Protein AF-A0AAU9VYS4-F1 (afdb_monomer)

pLDDT: mean 80.61, std 16.71, range [32.41, 95.94]

Radius of gyration: 43.24 Å; Cα contacts (8 Å, |Δi|>4): 183; chains: 1; bounding box: 83×46×134 Å

Structure (mmCIF, N/CA/C/O backbone):
data_AF-A0AAU9VYS4-F1
#
_entry.id   AF-A0AAU9VYS4-F1
#
loop_
_atom_site.group_PDB
_atom_site.id
_atom_site.type_symbol
_atom_site.label_atom_id
_atom_site.label_alt_id
_atom_site.label_comp_id
_atom_site.label_asym_id
_atom_site.label_entity_id
_atom_site.label_seq_id
_atom_site.pdbx_PDB_ins_code
_atom_site.Cartn_x
_atom_site.Cartn_y
_atom_site.Cartn_z
_atom_site.occupancy
_atom_site.B_iso_or_equiv
_atom_site.auth_seq_id
_atom_site.auth_comp_id
_atom_site.auth_asym_id
_atom_site.auth_atom_id
_atom_site.pdbx_PDB_model_num
ATOM 1 N N . GLU A 1 1 ? 14.781 -25.046 85.392 1.00 41.16 1 GLU A N 1
ATOM 2 C CA . GLU A 1 1 ? 14.694 -23.644 84.942 1.00 41.16 1 GLU A CA 1
ATOM 3 C C . GLU A 1 1 ? 14.301 -23.606 83.474 1.00 41.16 1 GLU A C 1
ATOM 5 O O . GLU A 1 1 ? 14.995 -24.192 82.655 1.00 41.16 1 GLU A O 1
ATOM 10 N N . THR A 1 2 ? 13.122 -23.047 83.197 1.00 41.06 2 THR A N 1
ATOM 11 C CA . THR A 1 2 ? 12.698 -22.185 82.068 1.00 41.06 2 THR A CA 1
ATOM 12 C C . THR A 1 2 ? 11.161 -22.279 82.060 1.00 41.06 2 THR A C 1
ATOM 14 O O . THR A 1 2 ? 10.630 -23.331 81.702 1.00 41.06 2 THR A O 1
ATOM 17 N N . PRO A 1 3 ? 10.429 -21.271 82.568 1.00 42.72 3 PRO A N 1
ATOM 18 C CA . PRO A 1 3 ? 8.987 -21.368 82.769 1.00 42.72 3 PRO A CA 1
ATOM 19 C C . PRO A 1 3 ? 8.207 -21.093 81.477 1.00 42.72 3 PRO A C 1
ATOM 21 O O . PRO A 1 3 ? 8.573 -20.227 80.683 1.00 42.72 3 PRO A O 1
ATOM 24 N N . GLY A 1 4 ? 7.114 -21.838 81.289 1.00 42.44 4 GLY A N 1
ATOM 25 C CA . GLY A 1 4 ? 6.168 -21.658 80.191 1.00 42.44 4 GLY A CA 1
ATOM 26 C C . GLY A 1 4 ? 5.461 -20.307 80.277 1.00 42.44 4 GLY A C 1
ATOM 27 O O . GLY A 1 4 ? 4.836 -19.988 81.286 1.00 42.44 4 GLY A O 1
ATOM 28 N N . SER A 1 5 ? 5.569 -19.520 79.206 1.00 44.41 5 SER A N 1
ATOM 29 C CA . SER A 1 5 ? 4.882 -18.239 79.062 1.00 44.41 5 SER A CA 1
ATOM 30 C C . SER A 1 5 ? 3.471 -18.467 78.520 1.00 44.41 5 SER A C 1
ATOM 32 O O . SER A 1 5 ? 3.281 -18.920 77.389 1.00 44.41 5 SER A O 1
ATOM 34 N N . LEU A 1 6 ? 2.491 -18.185 79.375 1.00 39.25 6 LEU A N 1
ATOM 35 C CA . LEU A 1 6 ? 1.062 -18.169 79.094 1.00 39.25 6 LEU A CA 1
ATOM 36 C C . LEU A 1 6 ? 0.755 -16.917 78.253 1.00 39.25 6 LEU A C 1
ATOM 38 O O . LEU A 1 6 ? 0.923 -15.797 78.732 1.00 39.25 6 LEU A O 1
ATOM 42 N N . TYR A 1 7 ? 0.317 -17.079 77.004 1.00 48.75 7 TYR A N 1
ATOM 43 C CA . TYR A 1 7 ? -0.148 -15.943 76.204 1.00 48.75 7 TYR A CA 1
ATOM 44 C C . TYR A 1 7 ? -1.604 -15.627 76.563 1.00 48.75 7 TYR A C 1
ATOM 46 O O . TYR A 1 7 ? -2.493 -16.459 76.385 1.00 48.75 7 TYR A O 1
ATOM 54 N N . GLN A 1 8 ? -1.832 -14.419 77.072 1.00 37.62 8 GLN A N 1
ATOM 55 C CA . GLN A 1 8 ? -3.141 -13.864 77.399 1.00 37.62 8 GLN A CA 1
ATOM 56 C C . GLN A 1 8 ? -3.436 -12.735 76.389 1.00 37.62 8 GLN A C 1
ATOM 58 O O . GLN A 1 8 ? -2.568 -11.881 76.199 1.00 37.62 8 GLN A O 1
ATOM 63 N N . PRO A 1 9 ? -4.597 -12.701 75.706 1.00 36.09 9 PRO A N 1
ATOM 64 C CA . PRO A 1 9 ? -4.900 -11.627 74.764 1.00 36.09 9 PRO A CA 1
ATOM 65 C C . PRO A 1 9 ? -5.262 -10.343 75.514 1.00 36.09 9 PRO A C 1
ATOM 67 O O . PRO A 1 9 ? -6.144 -10.347 76.372 1.00 36.09 9 PRO A O 1
ATOM 70 N N . SER A 1 10 ? -4.603 -9.241 75.170 1.00 37.00 10 SER A N 1
ATOM 71 C CA . SER A 1 10 ? -4.950 -7.900 75.627 1.00 37.00 10 SER A CA 1
ATOM 72 C C . SER A 1 10 ? -6.176 -7.373 74.878 1.00 37.00 10 SER A C 1
ATOM 74 O O . SER A 1 10 ? -6.136 -7.121 73.673 1.00 37.00 10 SER A O 1
ATOM 76 N N . GLU A 1 11 ? -7.263 -7.150 75.614 1.00 38.22 11 GLU A N 1
ATOM 77 C CA . GLU A 1 11 ? -8.290 -6.182 75.243 1.00 38.22 11 GLU A CA 1
ATOM 78 C C . GLU A 1 11 ? -7.764 -4.765 75.521 1.00 38.22 11 GLU A C 1
ATOM 80 O O . GLU A 1 11 ? -7.446 -4.420 76.656 1.00 38.22 11 GLU A O 1
ATOM 85 N N . SER A 1 12 ? -7.629 -3.943 74.482 1.00 32.41 12 SER A N 1
ATOM 86 C CA . SER A 1 12 ? -8.187 -2.581 74.410 1.00 32.41 12 SER A CA 1
ATOM 87 C C . SER A 1 12 ? -7.617 -1.844 73.195 1.00 32.41 12 SER A C 1
ATOM 89 O O . SER A 1 12 ? -6.410 -1.770 72.987 1.00 32.41 12 SER A O 1
ATOM 91 N N . SER A 1 13 ? -8.490 -1.287 72.365 1.00 33.59 13 SER A N 1
ATOM 92 C CA . SER A 1 13 ? -8.660 0.166 72.332 1.00 33.59 13 SER A CA 1
ATOM 93 C C . SER A 1 13 ? -9.729 0.519 71.311 1.00 33.59 13 SER A C 1
ATOM 95 O O . SER A 1 13 ? -9.705 0.085 70.160 1.00 33.59 13 SER A O 1
ATOM 97 N N . SER A 1 14 ? -10.671 1.299 71.813 1.00 35.38 14 SER A N 1
ATOM 98 C CA . SER A 1 14 ? -11.894 1.752 71.184 1.00 35.38 14 SER A CA 1
ATOM 99 C C . SER A 1 14 ? -11.655 2.745 70.045 1.00 35.38 14 SER A C 1
ATOM 101 O O . SER A 1 14 ? -10.670 3.478 70.022 1.00 35.38 14 SER A O 1
ATOM 103 N N . ASP A 1 15 ? -12.663 2.763 69.179 1.00 32.97 15 ASP A N 1
ATOM 104 C CA . ASP A 1 15 ? -13.253 3.894 68.467 1.00 32.97 15 ASP A CA 1
ATOM 105 C C . ASP A 1 15 ? -12.481 4.707 67.430 1.00 32.97 15 ASP A C 1
ATOM 107 O O . ASP A 1 15 ? -11.647 5.565 67.703 1.00 32.97 15 ASP A O 1
ATOM 111 N N . SER A 1 16 ? -12.993 4.582 66.204 1.00 35.22 16 SER A N 1
ATOM 112 C CA . SER A 1 16 ? -13.326 5.733 65.359 1.00 35.22 16 SER A CA 1
ATOM 113 C C . SER A 1 16 ? -14.549 5.388 64.486 1.00 35.22 16 SER A C 1
ATOM 115 O O . SER A 1 16 ? -14.489 5.438 63.256 1.00 35.22 16 SER A O 1
ATOM 117 N N . GLU A 1 17 ? -15.665 4.961 65.094 1.00 43.88 17 GLU A N 1
ATOM 118 C CA . GLU A 1 17 ? -16.959 4.846 64.399 1.00 43.88 17 GLU A CA 1
ATOM 119 C C . GLU A 1 17 ? -17.666 6.213 64.356 1.00 43.88 17 GLU A C 1
ATOM 121 O O . GLU A 1 17 ? -18.634 6.434 65.071 1.00 43.88 17 GLU A O 1
ATOM 126 N N . GLU A 1 18 ? -17.240 7.142 63.494 1.00 39.09 18 GLU A N 1
ATOM 127 C CA . GLU A 1 18 ? -17.994 8.405 63.354 1.00 39.09 18 GLU A CA 1
ATOM 128 C C . GLU A 1 18 ? -18.093 8.975 61.930 1.00 39.09 18 GLU A C 1
ATOM 130 O O . GLU A 1 18 ? -18.246 10.172 61.721 1.00 39.09 18 GLU A O 1
ATOM 135 N N . THR A 1 19 ? -18.088 8.110 60.906 1.00 41.81 19 THR A N 1
ATOM 136 C CA . THR A 1 19 ? -18.397 8.519 59.510 1.00 41.81 19 THR A CA 1
ATOM 137 C C . THR A 1 19 ? -19.343 7.580 58.736 1.00 41.81 19 THR A C 1
ATOM 139 O O . THR A 1 19 ? -19.605 7.793 57.555 1.00 41.81 19 THR A O 1
ATOM 142 N N . VAL A 1 20 ? -19.928 6.545 59.360 1.00 47.16 20 VAL A N 1
ATOM 143 C CA . VAL A 1 20 ? -20.509 5.393 58.617 1.00 47.16 20 VAL A CA 1
ATOM 144 C C . VAL A 1 20 ? -22.052 5.360 58.534 1.00 47.16 20 VAL A C 1
ATOM 146 O O . VAL A 1 20 ? -22.625 4.470 57.903 1.00 47.16 20 VAL A O 1
ATOM 149 N N . ARG A 1 21 ? -22.794 6.319 59.105 1.00 44.78 21 ARG A N 1
ATOM 150 C CA . ARG A 1 21 ? -24.272 6.191 59.161 1.00 44.78 21 ARG A CA 1
ATOM 151 C C . ARG A 1 21 ? -25.003 6.396 57.825 1.00 44.78 21 ARG A C 1
ATOM 153 O O . ARG A 1 21 ? -26.073 5.822 57.643 1.00 44.78 21 ARG A O 1
ATOM 160 N N . GLY A 1 22 ? -24.425 7.130 56.870 1.00 45.12 22 GLY A N 1
ATOM 161 C CA . GLY A 1 22 ? -25.057 7.398 55.566 1.00 45.12 22 GLY A CA 1
ATOM 162 C C . GLY A 1 22 ? -24.892 6.289 54.514 1.00 45.12 22 GLY A C 1
ATOM 163 O O . GLY A 1 22 ? -25.742 6.129 53.642 1.00 45.12 22 GLY A O 1
ATOM 164 N N . THR A 1 23 ? -23.830 5.481 54.593 1.00 51.66 23 THR A N 1
ATOM 165 C CA . THR A 1 23 ? -23.461 4.509 53.542 1.00 51.66 23 THR A CA 1
ATOM 166 C C . THR A 1 23 ? -24.090 3.127 53.720 1.00 51.66 23 THR A C 1
ATOM 168 O O . THR A 1 23 ? -24.237 2.390 52.739 1.00 51.66 23 THR A O 1
ATOM 171 N N . ARG A 1 24 ? -24.505 2.766 54.944 1.00 56.53 24 ARG A N 1
ATOM 172 C CA . ARG A 1 24 ? -25.127 1.458 55.229 1.00 56.53 24 ARG A CA 1
ATOM 173 C C . ARG A 1 24 ? -26.456 1.292 54.464 1.00 56.53 24 ARG A C 1
ATOM 175 O O . ARG A 1 24 ? -26.646 0.276 53.805 1.00 56.53 24 ARG A O 1
ATOM 182 N N . SER A 1 25 ? -27.285 2.340 54.385 1.00 73.12 25 SER A N 1
ATOM 183 C CA . SER A 1 25 ? -28.619 2.292 53.750 1.00 73.12 25 SER A CA 1
ATOM 184 C C . SER A 1 25 ? -28.609 1.862 52.272 1.00 73.12 25 SER A C 1
ATOM 186 O O . SER A 1 25 ? -29.344 0.951 51.885 1.00 73.12 25 SER A O 1
ATOM 188 N N . SER A 1 26 ? -27.759 2.461 51.430 1.00 83.62 26 SER A N 1
ATOM 189 C CA . SER A 1 26 ? -27.730 2.155 49.988 1.00 83.62 26 SER A CA 1
ATOM 190 C C . SER A 1 26 ? -27.143 0.774 49.690 1.00 83.62 26 SER A C 1
ATOM 192 O O . SER A 1 26 ? -27.654 0.054 48.832 1.00 83.62 26 SER A O 1
ATOM 194 N N . ARG A 1 27 ? -26.104 0.365 50.431 1.00 86.44 27 ARG A N 1
ATOM 195 C CA . ARG A 1 27 ? -25.523 -0.979 50.306 1.00 86.44 27 ARG A CA 1
ATOM 196 C C . ARG A 1 27 ? -26.508 -2.050 50.762 1.00 86.44 27 ARG A C 1
ATOM 198 O O . ARG A 1 27 ? -26.587 -3.103 50.140 1.00 86.44 27 ARG A O 1
ATOM 205 N N . ASP A 1 28 ? -27.264 -1.788 51.821 1.00 88.75 28 ASP A N 1
ATOM 206 C CA . ASP A 1 28 ? -28.242 -2.744 52.331 1.00 88.75 28 ASP A CA 1
ATOM 207 C C . ASP A 1 28 ? -29.407 -2.917 51.345 1.00 88.75 28 ASP A C 1
ATOM 209 O O . ASP A 1 28 ? -29.855 -4.041 51.126 1.00 88.75 28 ASP A O 1
ATOM 213 N N . LYS A 1 29 ? -29.834 -1.846 50.658 1.00 91.44 29 LYS A N 1
ATOM 214 C CA . LYS A 1 29 ? -30.780 -1.935 49.528 1.00 91.44 29 LYS A CA 1
ATOM 215 C C . LYS A 1 29 ? -30.215 -2.753 48.362 1.00 91.44 29 LYS A C 1
ATOM 217 O O . LYS A 1 29 ? -30.907 -3.635 47.859 1.00 91.44 29 LYS A O 1
ATOM 222 N N . LEU A 1 30 ? -28.957 -2.520 47.978 1.00 91.19 30 LEU A N 1
ATOM 223 C CA . LEU A 1 30 ? -28.287 -3.318 46.945 1.00 91.19 30 LEU A CA 1
ATOM 224 C C . LEU A 1 30 ? -28.203 -4.797 47.346 1.00 91.19 30 LEU A C 1
ATOM 226 O O . LEU A 1 30 ? -28.508 -5.672 46.548 1.00 91.19 30 LEU A O 1
ATOM 230 N N . ASN A 1 31 ? -27.832 -5.093 48.589 1.00 93.00 31 ASN A N 1
ATOM 231 C CA . ASN A 1 31 ? -27.741 -6.465 49.076 1.00 93.00 31 ASN A CA 1
ATOM 232 C C . ASN A 1 31 ? -29.108 -7.160 49.103 1.00 93.00 31 ASN A C 1
ATOM 234 O O . ASN A 1 31 ? -29.174 -8.331 48.747 1.00 93.00 31 ASN A O 1
ATOM 238 N N . LYS A 1 32 ? -30.192 -6.451 49.452 1.00 93.69 32 LYS A N 1
ATOM 239 C CA . LYS A 1 32 ? -31.563 -6.979 49.335 1.00 93.69 32 LYS A CA 1
ATOM 240 C C . LYS A 1 32 ? -31.896 -7.361 47.891 1.00 93.69 32 LYS A C 1
ATOM 242 O O . LYS A 1 32 ? -32.399 -8.455 47.661 1.00 93.69 32 LYS A O 1
ATOM 247 N N . PHE A 1 33 ? -31.556 -6.501 46.931 1.00 94.19 33 PHE A N 1
ATOM 248 C CA . PHE A 1 33 ? -31.730 -6.787 45.505 1.00 94.19 33 PHE A CA 1
ATOM 249 C C . PHE A 1 33 ? -30.919 -8.012 45.048 1.00 94.19 33 PHE A C 1
ATOM 251 O O . PHE A 1 33 ? -31.455 -8.913 44.409 1.00 94.19 33 PHE A O 1
ATOM 258 N N . LEU A 1 34 ? -29.641 -8.103 45.424 1.00 93.19 34 LEU A N 1
ATOM 259 C CA . LEU A 1 34 ? -28.803 -9.245 45.045 1.00 93.19 34 LEU A CA 1
ATOM 260 C C . LEU A 1 34 ? -29.343 -10.564 45.605 1.00 93.19 34 LEU A C 1
ATOM 262 O O . LEU A 1 34 ? -29.364 -11.558 44.886 1.00 93.19 34 LEU A O 1
ATOM 266 N N . VAL A 1 35 ? -29.833 -10.556 46.848 1.00 93.25 35 VAL A N 1
ATOM 267 C CA . VAL A 1 35 ? -30.458 -11.734 47.464 1.00 93.25 35 VAL A CA 1
ATOM 268 C C . VAL A 1 35 ? -31.716 -12.156 46.702 1.00 93.25 35 VAL A C 1
ATOM 270 O O . VAL A 1 35 ? -31.889 -13.347 46.481 1.00 93.25 35 VAL A O 1
ATOM 273 N N . SER A 1 36 ? -32.547 -11.220 46.221 1.00 91.75 36 SER A N 1
ATOM 274 C CA . SER A 1 36 ? -33.718 -11.566 45.389 1.00 91.75 36 SER A CA 1
ATOM 275 C C . SER A 1 36 ? -33.377 -12.184 44.026 1.00 91.75 36 SER A C 1
ATOM 277 O O . SER A 1 36 ? -34.255 -12.735 43.373 1.00 91.75 36 SER A O 1
ATOM 279 N N . ARG A 1 37 ? -32.112 -12.103 43.594 1.00 88.44 37 ARG A N 1
ATOM 280 C CA . ARG A 1 37 ? -31.594 -12.688 42.349 1.00 88.44 37 ARG A CA 1
ATOM 281 C C . ARG A 1 37 ? -30.658 -13.879 42.600 1.00 88.44 37 ARG A C 1
ATOM 283 O O . ARG A 1 37 ? -29.873 -14.219 41.720 1.00 88.44 37 ARG A O 1
ATOM 290 N N . ASP A 1 38 ? -30.693 -14.466 43.799 1.00 90.38 38 ASP A N 1
ATOM 291 C CA . ASP A 1 38 ? -29.823 -15.572 44.233 1.00 90.38 38 ASP A CA 1
ATOM 292 C C . ASP A 1 38 ? -28.313 -15.266 44.140 1.00 90.38 38 ASP A C 1
ATOM 294 O O . ASP A 1 38 ? -27.465 -16.146 43.971 1.00 90.38 38 ASP A O 1
ATOM 298 N N . ILE A 1 39 ? -27.937 -13.991 44.288 1.00 91.25 39 ILE A N 1
ATOM 299 C CA . ILE A 1 39 ? -26.547 -13.531 44.261 1.00 91.25 39 ILE A CA 1
ATOM 300 C C . ILE A 1 39 ? -26.082 -13.188 45.676 1.00 91.25 39 ILE A C 1
ATOM 302 O O . ILE A 1 39 ? -26.762 -12.519 46.452 1.00 91.25 39 ILE A O 1
ATOM 306 N N . SER A 1 40 ? -24.854 -13.598 46.011 1.00 91.25 40 SER A N 1
ATOM 307 C CA . SER A 1 40 ? -24.286 -13.332 47.336 1.00 91.25 40 SER A CA 1
ATOM 308 C C . SER A 1 40 ? -24.222 -11.824 47.665 1.00 91.25 40 SER A C 1
ATOM 310 O O . SER A 1 40 ? -23.966 -11.011 46.774 1.00 91.25 40 SER A O 1
ATOM 312 N N . PRO A 1 41 ? -24.378 -11.410 48.933 1.00 90.81 41 PRO A N 1
ATOM 313 C CA . PRO A 1 41 ? -24.241 -10.005 49.316 1.00 90.81 41 PRO A CA 1
ATOM 314 C C . PRO A 1 41 ? -22.821 -9.461 49.108 1.00 90.81 41 PRO A C 1
ATOM 316 O O . PRO A 1 41 ? -21.828 -10.192 49.184 1.00 90.81 41 PRO A O 1
ATOM 319 N N . VAL A 1 42 ? -22.698 -8.149 48.914 1.00 90.75 42 VAL A N 1
ATOM 320 C CA . VAL A 1 42 ? -21.419 -7.429 48.959 1.00 90.75 42 VAL A CA 1
ATOM 321 C C . VAL A 1 42 ? -20.981 -7.293 50.422 1.00 90.75 42 VAL A C 1
ATOM 323 O O . VAL A 1 42 ? -21.461 -6.429 51.161 1.00 90.75 42 VAL A O 1
ATOM 326 N N . ARG A 1 43 ? -20.077 -8.187 50.850 1.00 83.69 43 ARG A N 1
ATOM 327 C CA . ARG A 1 43 ? -19.624 -8.309 52.250 1.00 83.69 43 ARG A CA 1
ATOM 328 C C . ARG A 1 43 ? -18.642 -7.215 52.675 1.00 83.69 43 ARG A C 1
ATOM 330 O O . ARG A 1 43 ? -18.707 -6.756 53.810 1.00 83.69 43 ARG A O 1
ATOM 337 N N . SER A 1 44 ? -17.767 -6.774 51.774 1.00 83.94 44 SER A N 1
ATOM 338 C CA . SER A 1 44 ? -16.726 -5.779 52.051 1.00 83.94 44 SER A CA 1
ATOM 339 C C . SER A 1 44 ? -16.667 -4.706 50.964 1.00 83.94 44 SER A C 1
ATOM 341 O O . SER A 1 44 ? -16.941 -4.966 49.792 1.00 83.94 44 SER A O 1
ATOM 343 N N . GLN A 1 45 ? -16.310 -3.489 51.373 1.00 87.81 45 GLN A N 1
ATOM 344 C CA . GLN A 1 45 ? -15.991 -2.379 50.476 1.00 87.81 45 GLN A CA 1
ATOM 345 C C . GLN A 1 45 ? -14.475 -2.255 50.344 1.00 87.81 45 GLN A C 1
ATOM 347 O O . GLN A 1 45 ? -13.742 -2.553 51.291 1.00 87.81 45 GLN A O 1
ATOM 352 N N . LEU A 1 46 ? -14.019 -1.816 49.173 1.00 90.12 46 LEU A N 1
ATOM 353 C CA . LEU A 1 46 ? -12.613 -1.515 48.961 1.00 90.12 46 LEU A CA 1
ATOM 354 C C . LEU A 1 46 ? -12.267 -0.246 49.755 1.00 90.12 46 LEU A C 1
ATOM 356 O O . LEU A 1 46 ? -12.856 0.805 49.523 1.00 90.12 46 LEU A O 1
ATOM 360 N N . LYS A 1 47 ? -11.352 -0.364 50.721 1.00 88.38 47 LYS A N 1
ATOM 361 C CA . LYS A 1 47 ? -10.938 0.745 51.603 1.00 88.38 47 LYS A CA 1
ATOM 362 C C . LYS A 1 47 ? -9.688 1.485 51.112 1.00 88.38 47 LYS A C 1
ATOM 364 O O . LYS A 1 47 ? -9.283 2.459 51.730 1.00 88.38 47 LYS A O 1
ATOM 369 N N . MET A 1 48 ? -9.061 0.995 50.045 1.00 90.44 48 MET A N 1
ATOM 370 C CA . MET A 1 48 ? -7.812 1.514 49.484 1.00 90.44 48 MET A CA 1
ATOM 371 C C . MET A 1 48 ? -7.985 1.841 47.994 1.00 90.44 48 MET A C 1
ATOM 373 O O . MET A 1 48 ? -8.913 1.316 47.374 1.00 90.44 48 MET A O 1
ATOM 377 N N . PRO A 1 49 ? -7.111 2.670 47.402 1.00 91.62 49 PRO A N 1
ATOM 378 C CA . PRO A 1 49 ? -7.124 2.924 45.964 1.00 91.62 49 PRO A CA 1
ATOM 379 C C . PRO A 1 49 ? -6.988 1.631 45.151 1.00 91.62 49 PRO A C 1
ATOM 381 O O . PRO A 1 49 ? -6.292 0.702 45.567 1.00 91.62 49 PRO A O 1
ATOM 384 N N . TRP A 1 50 ? -7.641 1.583 43.987 1.00 90.88 50 TRP A N 1
ATOM 385 C CA . TRP A 1 50 ? -7.671 0.407 43.109 1.00 90.88 50 TRP A CA 1
ATOM 386 C C . TRP A 1 50 ? -6.268 -0.114 42.767 1.00 90.88 50 TRP A C 1
ATOM 388 O O . TRP A 1 50 ? -6.012 -1.314 42.883 1.00 90.88 50 TRP A O 1
ATOM 398 N N . ASP A 1 51 ? -5.349 0.796 42.443 1.00 92.44 51 ASP A N 1
ATOM 399 C CA . ASP A 1 51 ? -3.989 0.473 41.992 1.00 92.44 51 ASP A CA 1
ATOM 400 C C . ASP A 1 51 ? -3.089 -0.082 43.107 1.00 92.44 51 ASP A C 1
ATOM 402 O O . ASP A 1 51 ? -2.094 -0.744 42.832 1.00 92.44 51 ASP A O 1
ATOM 406 N N . MET A 1 52 ? -3.460 0.139 44.373 1.00 90.75 52 MET A N 1
ATOM 407 C CA . MET A 1 52 ? -2.734 -0.359 45.551 1.00 90.75 52 MET A CA 1
ATOM 408 C C . MET A 1 52 ? -3.312 -1.678 46.081 1.00 90.75 52 MET A C 1
ATOM 410 O O . MET A 1 52 ? -2.755 -2.289 46.995 1.00 90.75 52 MET A O 1
ATOM 414 N N . ALA A 1 53 ? -4.453 -2.118 45.545 1.00 90.56 53 ALA A N 1
ATOM 415 C CA . ALA A 1 53 ? -5.092 -3.354 45.956 1.00 90.56 53 ALA A CA 1
ATOM 416 C C . ALA A 1 53 ? -4.350 -4.568 45.387 1.00 90.56 53 ALA A C 1
ATOM 418 O O . ALA A 1 53 ? -3.980 -4.598 44.218 1.00 90.56 53 ALA A O 1
ATOM 419 N N . SER A 1 54 ? -4.198 -5.620 46.195 1.00 92.88 54 SER A N 1
ATOM 420 C CA . SER A 1 54 ? -3.608 -6.868 45.708 1.00 92.88 54 SER A CA 1
ATOM 421 C C . SER A 1 54 ? -4.442 -7.482 44.581 1.00 92.88 54 SER A C 1
ATOM 423 O O . SER A 1 54 ? -5.674 -7.412 44.600 1.00 92.88 54 SER A O 1
ATOM 425 N N . ASP A 1 55 ? -3.788 -8.195 43.666 1.00 92.94 55 ASP A N 1
ATOM 426 C CA . ASP A 1 55 ? -4.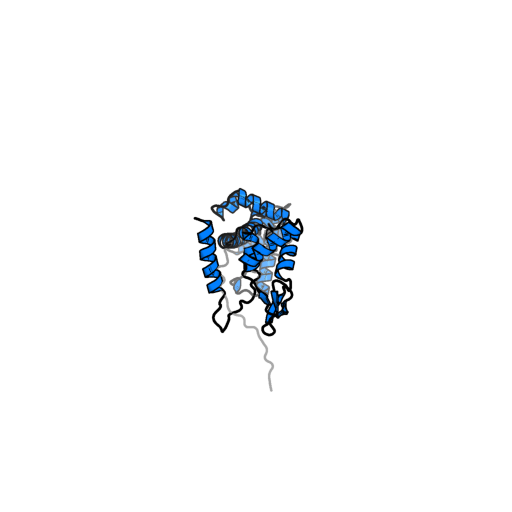416 -8.987 42.601 1.00 92.94 55 ASP A CA 1
ATOM 427 C C . ASP A 1 55 ? -5.639 -9.783 43.067 1.00 92.94 55 ASP A C 1
ATOM 429 O O . ASP A 1 55 ? -6.683 -9.824 42.414 1.00 92.94 55 ASP A O 1
ATOM 433 N N . ARG A 1 56 ? -5.520 -10.441 44.227 1.00 92.62 56 ARG A N 1
ATOM 434 C CA . ARG A 1 56 ? -6.605 -11.236 44.812 1.00 92.62 56 ARG A CA 1
ATOM 435 C C . ARG A 1 56 ? -7.821 -10.367 45.131 1.00 92.62 56 ARG A C 1
ATOM 437 O O . ARG A 1 56 ? -8.954 -10.778 44.871 1.00 92.62 56 ARG A O 1
ATOM 444 N N . THR A 1 57 ? -7.579 -9.185 45.682 1.00 91.69 57 THR A N 1
ATOM 445 C CA . THR A 1 57 ? -8.603 -8.207 46.055 1.00 91.69 57 THR A CA 1
ATOM 446 C C . THR A 1 57 ? -9.257 -7.619 44.808 1.00 91.69 57 THR A C 1
ATOM 448 O O . THR A 1 57 ? -10.484 -7.644 44.700 1.00 91.69 57 THR A O 1
ATOM 451 N N . GLN A 1 58 ? -8.466 -7.211 43.812 1.00 93.12 58 GLN A N 1
ATOM 452 C CA . GLN A 1 58 ? -8.977 -6.726 42.527 1.00 93.12 58 GLN A CA 1
ATOM 453 C C . GLN A 1 58 ? -9.852 -7.779 41.832 1.00 93.12 58 GLN A C 1
ATOM 455 O O . GLN A 1 58 ? -10.995 -7.500 41.469 1.00 93.12 58 GLN A O 1
ATOM 460 N N . ARG A 1 59 ? -9.387 -9.034 41.725 1.00 92.12 59 ARG A N 1
ATOM 461 C CA . ARG A 1 59 ? -10.170 -10.136 41.130 1.00 92.12 59 ARG A CA 1
ATOM 462 C C . ARG A 1 59 ? -11.472 -10.396 41.885 1.00 92.12 59 ARG A C 1
ATOM 464 O O . ARG A 1 59 ? -12.488 -10.706 41.262 1.00 92.12 59 ARG A O 1
ATOM 471 N N . PHE A 1 60 ? -11.458 -10.316 43.218 1.00 92.00 60 PHE A N 1
ATOM 472 C CA . PHE A 1 60 ? -12.671 -10.438 44.030 1.00 92.00 60 PHE A CA 1
ATOM 473 C C . PHE A 1 60 ? -13.682 -9.340 43.687 1.00 92.00 60 PHE A C 1
ATOM 475 O O . PHE A 1 60 ? -14.829 -9.659 43.364 1.00 92.00 60 PHE A O 1
ATOM 482 N N . HIS A 1 61 ? -13.249 -8.078 43.681 1.00 92.44 61 HIS A N 1
ATOM 483 C CA . HIS A 1 61 ? -14.119 -6.946 43.376 1.00 92.44 61 HIS A CA 1
ATOM 484 C C . HIS A 1 61 ? -14.603 -6.944 41.922 1.00 92.44 61 HIS A C 1
ATOM 486 O O . HIS A 1 61 ? -15.793 -6.731 41.714 1.00 92.44 61 HIS A O 1
ATOM 492 N N . ILE A 1 62 ? -13.766 -7.292 40.935 1.00 93.25 62 ILE A N 1
ATOM 493 C CA . ILE A 1 62 ? -14.188 -7.458 39.528 1.00 93.25 62 ILE A CA 1
ATOM 494 C C . ILE A 1 62 ? -15.283 -8.513 39.416 1.00 93.25 62 ILE A C 1
ATOM 496 O O . ILE A 1 62 ? -16.316 -8.277 38.794 1.00 93.25 62 ILE A O 1
ATOM 500 N N . ARG A 1 63 ? -15.081 -9.689 40.022 1.00 92.56 63 ARG A N 1
ATOM 501 C CA . ARG A 1 63 ? -16.072 -10.770 39.958 1.00 92.56 63 ARG A CA 1
ATOM 502 C C . ARG A 1 63 ? -17.390 -10.338 40.589 1.00 92.56 63 ARG A C 1
ATOM 504 O O . ARG A 1 63 ? -18.449 -10.619 40.035 1.00 92.56 63 ARG A O 1
ATOM 511 N N . LYS A 1 64 ? -17.326 -9.634 41.722 1.00 93.88 64 LYS A N 1
ATOM 512 C CA . LYS A 1 64 ? -18.519 -9.127 42.397 1.00 93.88 64 LYS A CA 1
ATOM 513 C C . LYS A 1 64 ? -19.221 -8.049 41.573 1.00 93.88 64 LYS A C 1
ATOM 515 O O . LYS A 1 64 ? -20.430 -8.133 41.405 1.00 93.88 64 LYS A O 1
ATOM 520 N N . ALA A 1 65 ? -18.475 -7.106 41.007 1.00 92.94 65 ALA A N 1
ATOM 521 C CA . ALA A 1 65 ? -19.003 -6.069 40.129 1.00 92.94 65 ALA A CA 1
ATOM 522 C C . ALA A 1 65 ? -19.689 -6.669 38.893 1.00 92.94 65 ALA A C 1
ATOM 524 O O . ALA A 1 65 ? -20.821 -6.301 38.602 1.00 92.94 65 ALA A O 1
ATOM 525 N N . LYS A 1 66 ? -19.074 -7.662 38.232 1.00 91.81 66 LYS A N 1
ATOM 526 C CA . LYS A 1 66 ? -19.683 -8.378 37.096 1.00 91.81 66 LYS A CA 1
ATOM 527 C C . LYS A 1 66 ? -21.026 -9.010 37.460 1.00 91.81 66 LYS A C 1
ATOM 529 O O . LYS A 1 66 ? -21.985 -8.850 36.720 1.00 91.81 66 LYS A O 1
ATOM 534 N N . GLN A 1 67 ? -21.112 -9.685 38.608 1.00 92.75 67 GLN A N 1
ATOM 535 C CA . GLN A 1 67 ? -22.375 -10.265 39.082 1.00 92.75 67 GLN A CA 1
ATOM 536 C C . GLN A 1 67 ? -23.447 -9.196 39.312 1.00 92.75 67 GLN A C 1
ATOM 538 O O . GLN A 1 67 ? -24.585 -9.375 38.897 1.00 92.75 67 GLN A O 1
ATOM 543 N N . VAL A 1 68 ? -23.076 -8.092 39.965 1.00 93.88 68 VAL A N 1
ATOM 544 C CA . VAL A 1 68 ? -23.998 -6.992 40.276 1.00 93.88 68 VAL A CA 1
ATOM 545 C C . VAL A 1 68 ? -24.523 -6.340 39.001 1.00 93.88 68 VAL A C 1
ATOM 547 O O . VAL A 1 68 ? -25.731 -6.175 38.855 1.00 93.88 68 VAL A O 1
ATOM 550 N N . VAL A 1 69 ? -23.631 -5.994 38.072 1.00 92.62 69 VAL A N 1
ATOM 551 C CA . VAL A 1 69 ? -24.015 -5.337 36.821 1.00 92.62 69 VAL A CA 1
ATOM 552 C C . VAL A 1 69 ? -24.836 -6.293 35.953 1.00 92.62 69 VAL A C 1
ATOM 554 O O . VAL A 1 69 ? -25.896 -5.889 35.495 1.00 92.62 69 VAL A O 1
ATOM 557 N N . ASN A 1 70 ? -24.457 -7.570 35.816 1.00 92.38 70 ASN A N 1
ATOM 558 C CA . ASN A 1 70 ? -25.274 -8.552 35.086 1.00 92.38 70 ASN A CA 1
ATOM 559 C C . ASN A 1 70 ? -26.688 -8.691 35.665 1.00 92.38 70 ASN A C 1
ATOM 561 O O . ASN A 1 70 ? -27.651 -8.749 34.906 1.00 92.38 70 ASN A O 1
ATOM 565 N N . ALA A 1 71 ? -26.828 -8.712 36.994 1.00 92.62 71 ALA A N 1
ATOM 566 C CA . ALA A 1 71 ? -28.138 -8.775 37.639 1.00 92.62 71 ALA A CA 1
ATOM 567 C C . ALA A 1 71 ? -28.993 -7.543 37.324 1.00 92.62 71 ALA A C 1
ATOM 569 O O . ALA A 1 71 ? -30.172 -7.676 37.015 1.00 92.62 71 ALA A O 1
ATOM 570 N N . ALA A 1 72 ? -28.387 -6.354 37.364 1.00 93.44 72 ALA A N 1
ATOM 571 C CA . ALA A 1 72 ? -29.066 -5.108 37.029 1.00 93.44 72 ALA A CA 1
ATOM 572 C C . ALA A 1 72 ? -29.462 -5.049 35.544 1.00 93.44 72 ALA A C 1
ATOM 574 O O . ALA A 1 72 ? -30.591 -4.689 35.224 1.00 93.44 72 ALA A O 1
ATOM 575 N N . LEU A 1 73 ? -28.577 -5.457 34.629 1.00 93.44 73 LEU A N 1
ATOM 576 C CA . LEU A 1 73 ? -28.898 -5.514 33.201 1.00 93.44 73 LEU A CA 1
ATOM 577 C C . LEU A 1 73 ? -30.009 -6.532 32.902 1.00 93.44 73 LEU A C 1
ATOM 579 O O . LEU A 1 73 ? -30.814 -6.294 32.007 1.00 93.44 73 LEU A O 1
ATOM 583 N N . GLY A 1 74 ? -30.092 -7.624 33.667 1.00 92.56 74 GLY A N 1
ATOM 584 C CA . GLY A 1 74 ? -31.175 -8.605 33.569 1.00 92.56 74 GLY A CA 1
ATOM 585 C C . GLY A 1 74 ? -32.543 -8.092 34.032 1.00 92.56 74 GLY A C 1
ATOM 586 O O . GLY A 1 74 ? -33.556 -8.672 33.654 1.00 92.56 74 GLY A O 1
ATOM 587 N N . GLU A 1 75 ? -32.596 -7.018 34.826 1.00 93.12 75 GLU A N 1
ATOM 588 C CA . GLU A 1 75 ? -33.846 -6.294 35.121 1.00 93.12 75 GLU A CA 1
ATOM 589 C C . GLU A 1 75 ? -34.221 -5.327 33.997 1.00 93.12 75 GLU A C 1
ATOM 591 O O . GLU A 1 75 ? -35.393 -5.164 33.675 1.00 93.12 75 GLU A O 1
ATOM 596 N N . ILE A 1 76 ? -33.221 -4.678 33.396 1.00 92.94 76 ILE A N 1
ATOM 597 C CA . ILE A 1 76 ? -33.433 -3.672 32.349 1.00 92.94 76 ILE A CA 1
ATOM 598 C C . ILE A 1 76 ? -33.845 -4.340 31.031 1.00 92.94 76 ILE A C 1
ATOM 600 O O . ILE A 1 76 ? -34.775 -3.891 30.367 1.00 92.94 76 ILE A O 1
ATOM 604 N N . ALA A 1 77 ? -33.146 -5.409 30.647 1.00 92.62 77 ALA A N 1
ATOM 605 C CA . ALA A 1 77 ? -33.326 -6.113 29.385 1.00 92.62 77 ALA A CA 1
ATOM 606 C C . ALA A 1 77 ? -33.248 -7.636 29.609 1.00 92.62 77 ALA A C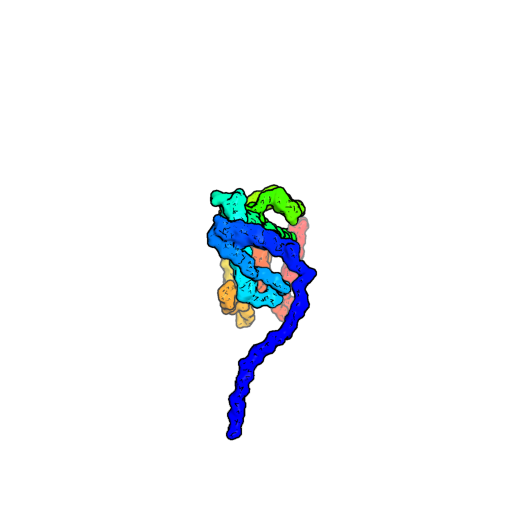 1
ATOM 608 O O . ALA A 1 77 ? -32.217 -8.251 29.321 1.00 92.62 77 ALA A O 1
ATOM 609 N N . PRO A 1 78 ? -34.322 -8.276 30.108 1.00 90.69 78 PRO A N 1
ATOM 610 C CA . PRO A 1 78 ? -34.311 -9.697 30.468 1.00 90.69 78 PRO A CA 1
ATOM 611 C C . PRO A 1 78 ? -34.076 -10.641 29.279 1.00 90.69 78 PRO A C 1
ATOM 613 O O . PRO A 1 78 ? -33.548 -11.732 29.467 1.00 90.69 78 PRO A O 1
ATOM 616 N N . GLN A 1 79 ? -34.438 -10.234 28.057 1.00 87.56 79 GLN A N 1
ATOM 617 C CA . GLN A 1 79 ? -34.229 -11.038 26.842 1.00 87.56 79 GLN A CA 1
ATOM 618 C C . GLN A 1 79 ? -32.907 -10.724 26.121 1.00 87.56 79 GLN A C 1
ATOM 620 O O . GLN A 1 79 ? -32.428 -11.543 25.344 1.00 87.56 79 GLN A O 1
ATOM 625 N N . ASP A 1 80 ? -32.299 -9.565 26.392 1.00 90.56 80 ASP A N 1
ATOM 626 C CA . ASP A 1 80 ? -31.145 -9.038 25.648 1.00 90.56 80 ASP A CA 1
ATOM 627 C C . ASP A 1 80 ? -30.006 -8.579 26.580 1.00 90.56 80 ASP A C 1
ATOM 629 O O . ASP A 1 80 ? -29.221 -7.691 26.245 1.00 90.56 80 ASP A O 1
ATOM 633 N N . THR A 1 81 ? -29.883 -9.196 27.760 1.00 90.56 81 THR A N 1
ATOM 634 C CA . THR A 1 81 ? -28.901 -8.813 28.791 1.00 90.56 81 THR A CA 1
ATOM 635 C C . THR A 1 81 ? -27.466 -8.815 28.257 1.00 90.56 81 THR A C 1
ATOM 637 O O . THR A 1 81 ? -26.707 -7.879 28.506 1.00 90.56 81 THR A O 1
ATOM 640 N N . GLU A 1 82 ? -27.096 -9.837 27.481 1.00 85.75 82 GLU A N 1
ATOM 641 C CA . GLU A 1 82 ? -25.760 -9.940 26.881 1.00 85.75 82 GLU A CA 1
ATOM 642 C C . GLU A 1 82 ? -25.517 -8.865 25.819 1.00 85.75 82 GLU A C 1
ATOM 644 O O . GLU A 1 82 ? -24.445 -8.263 25.789 1.00 85.75 82 GLU A O 1
ATOM 649 N N . LYS A 1 83 ? -26.515 -8.567 24.976 1.00 85.50 83 LYS A N 1
ATOM 650 C CA . LYS A 1 83 ? -26.393 -7.510 23.961 1.00 85.50 83 LYS A CA 1
ATOM 651 C C . LYS A 1 83 ? -26.249 -6.138 24.610 1.00 85.50 83 LYS A C 1
ATOM 653 O O . LYS A 1 83 ? -25.429 -5.344 24.160 1.00 85.50 83 LYS A O 1
ATOM 658 N N . LEU A 1 84 ? -26.995 -5.881 25.686 1.00 87.06 84 LEU A N 1
ATOM 659 C CA . LEU A 1 84 ? -26.892 -4.645 26.457 1.00 87.06 84 LEU A CA 1
ATOM 660 C C . LEU A 1 84 ? -25.518 -4.521 27.134 1.00 87.06 84 LEU A C 1
ATOM 662 O O . LEU A 1 84 ? -24.918 -3.450 27.102 1.00 87.06 84 LEU A O 1
ATOM 666 N N . TRP A 1 85 ? -24.982 -5.619 27.683 1.00 87.62 85 TRP A N 1
ATOM 667 C CA . TRP A 1 85 ? -23.625 -5.648 28.236 1.00 87.62 85 TRP A CA 1
ATOM 668 C C . TRP A 1 85 ? -22.572 -5.325 27.174 1.00 87.62 85 TRP A C 1
ATOM 670 O O . TRP A 1 85 ? -21.697 -4.489 27.402 1.00 87.62 85 TRP A O 1
ATOM 680 N N . ILE A 1 86 ? -22.655 -5.975 26.009 1.00 82.31 86 ILE A N 1
ATOM 681 C CA . ILE A 1 86 ? -21.732 -5.745 24.893 1.00 82.31 86 ILE A CA 1
ATOM 682 C C . ILE A 1 86 ? -21.835 -4.296 24.429 1.00 82.31 86 ILE A C 1
ATOM 684 O O . ILE A 1 86 ? -20.808 -3.652 24.320 1.00 82.31 86 ILE A O 1
ATOM 688 N N . SER A 1 87 ? -23.042 -3.758 24.246 1.00 82.00 87 SER A N 1
ATOM 689 C CA . SER A 1 87 ? -23.241 -2.367 23.822 1.00 82.00 87 SER A CA 1
ATOM 690 C C . SER A 1 87 ? -22.716 -1.337 24.829 1.00 82.00 87 SER A C 1
ATOM 692 O O . SER A 1 87 ? -22.339 -0.240 24.430 1.00 82.00 87 SER A O 1
ATOM 694 N N . LEU A 1 88 ? -22.712 -1.657 26.127 1.00 81.62 88 LEU A N 1
ATOM 695 C CA . LEU A 1 88 ? -22.176 -0.784 27.176 1.00 81.62 88 LEU A CA 1
ATOM 696 C C . LEU A 1 88 ? -20.644 -0.853 27.260 1.00 81.62 88 LEU A C 1
ATOM 698 O O . LEU A 1 88 ? -20.000 0.097 27.696 1.00 81.62 88 LEU A O 1
ATOM 702 N N . THR A 1 89 ? -20.071 -2.004 26.901 1.00 75.62 89 THR A N 1
ATOM 703 C CA . THR A 1 89 ? -18.630 -2.282 27.003 1.00 75.62 89 THR A CA 1
ATOM 704 C C . THR A 1 89 ? -17.890 -2.189 25.677 1.00 75.62 89 THR A C 1
ATOM 706 O O . THR A 1 89 ? -16.661 -2.215 25.685 1.00 75.62 89 THR A O 1
ATOM 709 N N . SER A 1 90 ? -18.602 -2.074 24.553 1.00 67.75 90 SER A N 1
ATOM 710 C CA . SER A 1 90 ? -18.043 -1.686 23.265 1.00 67.75 90 SER A CA 1
ATOM 711 C C . SER A 1 90 ? -17.442 -0.304 23.438 1.00 67.75 90 SER A C 1
ATOM 713 O O . SER A 1 90 ? -18.138 0.707 23.485 1.00 67.75 90 SER A O 1
ATOM 715 N N . ASP A 1 91 ? -16.132 -0.315 23.643 1.00 62.09 91 ASP A N 1
ATOM 716 C CA . ASP A 1 91 ? -15.338 0.843 23.984 1.00 62.09 91 ASP A CA 1
ATOM 717 C C . ASP A 1 91 ? -15.171 1.664 22.708 1.00 62.09 91 ASP A C 1
ATOM 719 O O . ASP A 1 91 ? -14.188 1.517 21.978 1.00 62.09 91 ASP A O 1
ATOM 723 N N . GLU A 1 92 ? -16.165 2.506 22.411 1.00 65.19 92 GLU A N 1
ATOM 724 C CA . GLU A 1 92 ? -16.094 3.459 21.302 1.00 65.19 92 GLU A CA 1
ATOM 725 C C . GLU A 1 92 ? -14.749 4.201 21.353 1.00 65.19 92 GLU A C 1
ATOM 727 O O . GLU A 1 92 ? -14.122 4.425 20.323 1.00 65.19 92 GLU A O 1
ATOM 732 N N . ALA A 1 93 ? -14.220 4.475 22.552 1.00 61.91 93 ALA A N 1
ATOM 733 C CA . ALA A 1 93 ? -12.931 5.128 22.747 1.00 61.91 93 ALA A CA 1
ATOM 734 C C . ALA A 1 93 ? -11.733 4.371 22.137 1.00 61.91 93 ALA A C 1
ATOM 736 O O . ALA A 1 93 ? -10.786 5.017 21.679 1.00 61.91 93 ALA A O 1
ATOM 737 N N . ILE A 1 94 ? -11.736 3.032 22.113 1.00 66.06 94 ILE A N 1
ATOM 738 C CA . ILE A 1 94 ? -10.681 2.245 21.449 1.00 66.06 94 ILE A CA 1
ATOM 739 C C . ILE A 1 94 ? -10.818 2.373 19.930 1.00 66.06 94 ILE A C 1
ATOM 741 O O . ILE A 1 94 ? -9.815 2.599 19.247 1.00 66.06 94 ILE A O 1
ATOM 745 N N . ASP A 1 95 ? -12.044 2.304 19.411 1.00 77.81 95 ASP A N 1
ATOM 746 C CA . ASP A 1 95 ? -12.319 2.471 17.983 1.00 77.81 95 ASP A CA 1
ATOM 747 C C . ASP A 1 95 ? -11.964 3.887 17.498 1.00 77.81 95 ASP A C 1
ATOM 749 O O . ASP A 1 95 ? -11.361 4.033 16.434 1.00 77.81 95 ASP A O 1
ATOM 753 N N . PHE A 1 96 ? -12.220 4.924 18.305 1.00 80.88 96 PHE A N 1
ATOM 754 C CA . PHE A 1 96 ? -11.800 6.304 18.032 1.00 80.88 96 PHE A CA 1
ATOM 755 C C . PHE A 1 96 ? -10.270 6.432 17.974 1.00 80.88 96 PHE A C 1
ATOM 757 O O . PHE A 1 96 ? -9.744 7.010 17.025 1.00 80.88 96 PHE A O 1
ATOM 764 N N . LYS A 1 97 ? -9.534 5.856 18.935 1.00 85.81 97 LYS A N 1
ATOM 765 C CA . LYS A 1 97 ? -8.057 5.882 18.928 1.00 85.81 97 LYS A CA 1
ATOM 766 C C . LYS A 1 97 ? -7.472 5.159 17.714 1.00 85.81 97 LYS A C 1
ATOM 768 O O . LYS A 1 97 ? -6.510 5.634 17.114 1.00 85.81 97 LYS A O 1
ATOM 773 N N . LEU A 1 98 ? -8.049 4.017 17.341 1.00 87.50 98 LEU A N 1
ATOM 774 C CA . LEU A 1 98 ? -7.609 3.262 16.171 1.00 87.50 98 LEU A CA 1
ATOM 775 C C . LEU A 1 98 ? -7.935 4.002 14.865 1.00 87.50 98 LEU A C 1
ATOM 777 O O . LEU A 1 98 ? -7.109 4.029 13.950 1.00 87.50 98 LEU A O 1
ATOM 781 N N . ALA A 1 99 ? -9.116 4.618 14.776 1.00 87.19 99 ALA A N 1
ATOM 782 C CA . ALA A 1 99 ? -9.514 5.436 13.636 1.00 87.19 99 ALA A CA 1
ATOM 783 C C . ALA A 1 99 ? -8.590 6.649 13.457 1.00 87.19 99 ALA A C 1
ATOM 785 O O . ALA A 1 99 ? -8.203 6.941 12.324 1.00 87.19 99 ALA A O 1
ATOM 786 N N . ASP A 1 100 ? -8.181 7.290 14.554 1.00 90.06 100 ASP A N 1
ATOM 787 C CA . ASP A 1 100 ? -7.253 8.422 14.530 1.00 90.06 100 ASP A CA 1
ATOM 788 C C . ASP A 1 100 ? -5.867 8.004 14.017 1.00 90.06 100 ASP A C 1
ATOM 790 O O . ASP A 1 100 ? -5.349 8.579 13.057 1.00 90.06 100 ASP A O 1
ATOM 794 N N . ALA A 1 101 ? -5.319 6.904 14.545 1.00 93.38 101 ALA A N 1
ATOM 795 C CA . ALA A 1 101 ? -4.042 6.351 14.091 1.00 93.38 101 ALA A CA 1
ATOM 796 C C . ALA A 1 101 ? -4.060 5.968 12.595 1.00 93.38 101 ALA A C 1
ATOM 798 O O . ALA A 1 101 ? -3.098 6.211 11.860 1.00 93.38 101 ALA A O 1
ATOM 799 N N . LEU A 1 102 ? -5.164 5.392 12.104 1.00 93.62 102 LEU A N 1
ATOM 800 C CA . LEU A 1 102 ? -5.325 5.068 10.682 1.00 93.62 102 LEU A CA 1
ATOM 801 C C . LEU A 1 102 ? -5.481 6.326 9.815 1.00 93.62 102 LEU A C 1
ATOM 803 O O . LEU A 1 102 ? -4.937 6.375 8.707 1.00 93.62 102 LEU A O 1
ATOM 807 N N . ALA A 1 103 ? -6.183 7.352 10.303 1.00 93.69 103 ALA A N 1
ATOM 808 C CA . ALA A 1 103 ? -6.293 8.635 9.619 1.00 93.69 103 ALA A CA 1
ATOM 809 C C . ALA A 1 103 ? -4.923 9.323 9.500 1.00 93.69 103 ALA A C 1
ATOM 811 O O . ALA A 1 103 ? -4.595 9.867 8.440 1.00 93.69 103 ALA A O 1
ATOM 812 N N . GLU A 1 104 ? -4.098 9.249 10.544 1.00 94.75 104 GLU A N 1
ATOM 813 C CA . GLU A 1 104 ? -2.718 9.732 10.537 1.00 94.75 104 GLU A CA 1
ATOM 814 C C . GLU A 1 104 ? -1.870 8.978 9.501 1.00 94.75 104 GLU A C 1
ATOM 816 O O . GLU A 1 104 ? -1.247 9.589 8.629 1.00 94.75 104 GLU A O 1
ATOM 821 N N . CYS A 1 105 ? -1.940 7.643 9.502 1.00 94.31 105 CYS A N 1
ATOM 822 C CA . CYS A 1 105 ? -1.263 6.802 8.514 1.00 94.31 105 CYS A CA 1
ATOM 823 C C . CYS A 1 105 ? -1.673 7.164 7.074 1.00 94.31 105 CYS A C 1
ATOM 825 O O . CYS A 1 105 ? -0.830 7.224 6.175 1.00 94.31 105 CYS A O 1
ATOM 827 N N . TYR A 1 106 ? -2.960 7.440 6.832 1.00 94.19 106 TYR A N 1
ATOM 828 C CA . TYR A 1 106 ? -3.452 7.867 5.521 1.00 94.19 106 TYR A CA 1
ATOM 829 C C . TYR A 1 106 ? -2.867 9.224 5.093 1.00 94.19 106 TYR A C 1
ATOM 831 O O . TYR A 1 106 ? -2.495 9.392 3.925 1.00 94.19 106 TYR A O 1
ATOM 839 N N . LYS A 1 107 ? -2.769 10.191 6.015 1.00 92.75 107 LYS A N 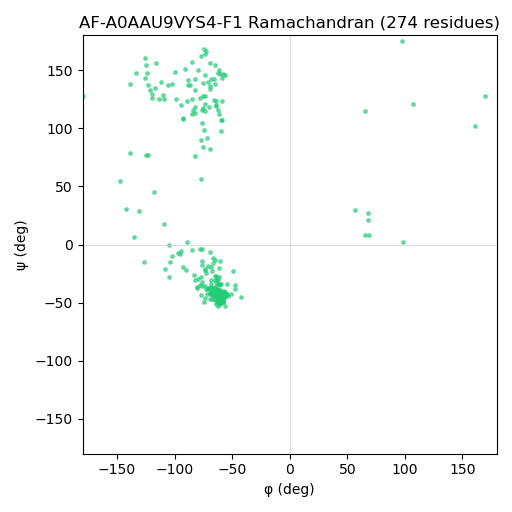1
ATOM 840 C CA . LYS A 1 107 ? -2.179 11.516 5.750 1.00 92.75 107 LYS A CA 1
ATOM 841 C C . LYS A 1 107 ? -0.689 11.393 5.410 1.00 92.75 107 LYS A C 1
ATOM 843 O O . LYS A 1 107 ? -0.258 11.949 4.397 1.00 92.75 107 LYS A O 1
ATOM 848 N N . ASN A 1 108 ? 0.042 10.581 6.176 1.00 94.25 108 ASN A N 1
ATOM 849 C CA . ASN A 1 108 ? 1.487 10.372 6.039 1.00 94.25 108 ASN A CA 1
ATOM 850 C C . ASN A 1 108 ? 1.878 9.524 4.816 1.00 94.25 108 ASN A C 1
ATOM 852 O O . ASN A 1 108 ? 3.003 9.610 4.326 1.00 94.25 108 ASN A O 1
ATOM 856 N N . ALA A 1 109 ? 0.964 8.712 4.280 1.00 92.94 109 ALA A N 1
ATOM 857 C CA . ALA A 1 109 ? 1.239 7.896 3.104 1.00 92.94 109 ALA A CA 1
ATOM 858 C C . ALA A 1 109 ? 1.517 8.760 1.856 1.00 92.94 109 ALA A C 1
ATOM 860 O O . ALA A 1 109 ? 0.648 9.501 1.390 1.00 92.94 109 ALA A O 1
ATOM 861 N N . GLY A 1 110 ? 2.710 8.608 1.269 1.00 89.44 110 GLY A N 1
ATOM 862 C CA . GLY A 1 110 ? 3.154 9.372 0.092 1.00 89.44 110 GLY A CA 1
ATOM 863 C C . GLY A 1 110 ? 2.552 8.923 -1.245 1.00 89.44 110 GLY A C 1
ATOM 864 O O . GLY A 1 110 ? 2.556 9.678 -2.215 1.00 89.44 110 GLY A O 1
ATOM 865 N N . HIS A 1 111 ? 1.986 7.714 -1.313 1.00 90.19 111 HIS A N 1
ATOM 866 C CA . HIS A 1 111 ? 1.435 7.151 -2.548 1.00 90.19 111 HIS A CA 1
ATOM 867 C C . HIS A 1 111 ? -0.032 6.752 -2.414 1.00 90.19 111 HIS A C 1
ATOM 869 O O . HIS A 1 111 ? -0.493 6.277 -1.373 1.00 90.19 111 HIS A O 1
ATOM 875 N N . TRP A 1 112 ? -0.768 6.880 -3.522 1.00 90.06 112 TRP A N 1
ATOM 876 C CA . TRP A 1 112 ? -2.181 6.504 -3.579 1.00 90.06 112 TRP A CA 1
ATOM 877 C C . TRP A 1 112 ? -2.417 5.019 -3.270 1.00 90.06 112 TRP A C 1
ATOM 879 O O . TRP A 1 112 ? -3.419 4.692 -2.643 1.00 90.06 112 TRP A O 1
ATOM 889 N N . GLY A 1 113 ? -1.500 4.124 -3.653 1.00 91.25 113 GLY A N 1
ATOM 890 C CA . GLY A 1 113 ? -1.610 2.692 -3.349 1.00 91.25 113 GLY A CA 1
ATOM 891 C C . GLY A 1 113 ? -1.745 2.426 -1.848 1.00 91.25 113 GLY A C 1
ATOM 892 O O . GLY A 1 113 ? -2.724 1.817 -1.423 1.00 91.25 113 GLY A O 1
ATOM 893 N N . SER A 1 114 ? -0.824 2.968 -1.049 1.00 91.81 114 SER A N 1
ATOM 894 C CA . SER A 1 114 ? -0.837 2.862 0.415 1.00 91.81 114 SER A CA 1
ATOM 895 C C . SER A 1 114 ? -2.042 3.578 1.030 1.00 91.81 114 SER A C 1
ATOM 897 O O . SER A 1 114 ? -2.726 3.019 1.882 1.00 91.81 114 SER A O 1
ATOM 899 N N . ARG A 1 115 ? -2.387 4.776 0.533 1.00 94.31 115 ARG A N 1
ATOM 900 C CA . ARG A 1 115 ? -3.600 5.497 0.960 1.00 94.31 115 ARG A CA 1
ATOM 901 C C . ARG A 1 115 ? -4.867 4.674 0.743 1.00 94.31 115 ARG A C 1
ATOM 903 O O . ARG A 1 115 ? -5.706 4.593 1.632 1.00 94.31 115 ARG A O 1
ATOM 910 N N . ARG A 1 116 ? -5.001 4.032 -0.418 1.00 95.06 116 ARG A N 1
ATOM 911 C CA . ARG A 1 116 ? -6.136 3.162 -0.752 1.00 95.06 116 ARG A CA 1
ATOM 912 C C . ARG A 1 116 ? -6.190 1.930 0.150 1.00 95.06 116 ARG A C 1
ATOM 914 O O . ARG A 1 116 ? -7.283 1.539 0.545 1.00 95.06 116 ARG A O 1
ATOM 921 N N . GLN A 1 117 ? -5.042 1.340 0.481 1.00 94.50 117 GLN A N 1
ATOM 922 C CA . GLN A 1 117 ? -4.953 0.199 1.398 1.00 94.50 117 GLN A CA 1
ATOM 923 C C . GLN A 1 117 ? -5.446 0.573 2.795 1.00 94.50 117 GLN A C 1
ATOM 925 O O . GLN A 1 117 ? -6.361 -0.069 3.302 1.00 94.50 117 GLN A O 1
ATOM 930 N N . ILE A 1 118 ? -4.912 1.649 3.372 1.00 94.69 118 ILE A N 1
ATOM 931 C CA . ILE A 1 118 ? -5.309 2.142 4.698 1.00 94.69 118 ILE A CA 1
ATOM 932 C C . ILE A 1 118 ? -6.801 2.495 4.702 1.00 94.69 118 ILE A C 1
ATOM 934 O O . ILE A 1 118 ? -7.566 2.020 5.540 1.00 94.69 118 ILE A O 1
ATOM 938 N N . LEU A 1 119 ? -7.251 3.236 3.687 1.00 94.88 119 LEU A N 1
ATOM 939 C CA . LEU A 1 119 ? -8.651 3.623 3.550 1.00 94.88 119 LEU A CA 1
ATOM 940 C C . LEU A 1 119 ? -9.584 2.412 3.385 1.00 94.88 119 LEU A C 1
ATOM 942 O O . LEU A 1 119 ? -10.727 2.467 3.824 1.00 94.88 119 LEU A O 1
ATOM 946 N N . SER A 1 120 ? -9.120 1.306 2.790 1.00 95.69 120 SER A N 1
ATOM 947 C CA . SER A 1 120 ? -9.921 0.078 2.641 1.00 95.69 120 SER A CA 1
ATOM 948 C C . SER A 1 120 ? -10.215 -0.622 3.970 1.00 95.69 120 SER A C 1
ATOM 950 O O . SER A 1 120 ? -11.198 -1.356 4.059 1.00 95.69 120 SER A O 1
ATOM 952 N N . ILE A 1 121 ? -9.390 -0.381 4.996 1.00 93.75 121 ILE A N 1
ATOM 953 C CA . ILE A 1 121 ? -9.617 -0.865 6.362 1.00 93.75 121 ILE A CA 1
ATOM 954 C C . ILE A 1 121 ? -10.733 -0.037 7.003 1.00 93.75 121 ILE A C 1
ATOM 956 O O . ILE A 1 121 ? -11.702 -0.593 7.510 1.00 93.75 121 ILE A O 1
ATOM 960 N N . MET A 1 122 ? -10.634 1.291 6.911 1.00 92.38 122 MET A N 1
ATOM 961 C CA . MET A 1 122 ? -11.596 2.211 7.523 1.00 92.38 122 MET A CA 1
ATOM 962 C C . MET A 1 122 ? -12.974 2.165 6.841 1.00 92.38 122 MET A C 1
ATOM 964 O O . MET A 1 122 ? -13.997 2.121 7.517 1.00 92.38 122 MET A O 1
ATOM 968 N N . ALA A 1 123 ? -13.017 2.111 5.505 1.00 92.31 123 ALA A N 1
ATOM 969 C CA . ALA A 1 123 ? -14.254 2.104 4.711 1.00 92.31 123 ALA A CA 1
ATOM 970 C C . ALA A 1 123 ? -15.085 0.811 4.837 1.00 92.31 123 ALA A C 1
ATOM 972 O O . ALA A 1 123 ? -16.175 0.717 4.273 1.00 92.31 123 ALA A O 1
ATOM 973 N N . ASP A 1 124 ? -14.559 -0.206 5.524 1.00 89.50 124 ASP A N 1
ATOM 974 C CA . ASP A 1 124 ? -15.305 -1.409 5.901 1.00 89.50 124 ASP A CA 1
ATOM 975 C C . ASP A 1 124 ? -16.145 -1.209 7.167 1.00 89.50 124 ASP A C 1
ATOM 977 O O . ASP A 1 124 ? -17.176 -1.859 7.319 1.00 89.50 124 ASP A O 1
ATOM 981 N N . LYS A 1 125 ? -15.676 -0.345 8.073 1.00 86.75 125 LYS A N 1
ATOM 982 C CA . LYS A 1 125 ? -16.229 -0.160 9.420 1.00 86.75 125 LYS A CA 1
ATOM 983 C C . LYS A 1 125 ? -16.978 1.152 9.590 1.00 86.75 125 LYS A C 1
ATOM 985 O O . LYS A 1 125 ? -17.788 1.261 10.498 1.00 86.75 125 LYS A O 1
ATOM 990 N N . MET A 1 126 ? -16.704 2.127 8.730 1.00 88.50 126 MET A N 1
ATOM 991 C CA . MET A 1 126 ? -17.265 3.468 8.814 1.00 88.50 126 MET A CA 1
ATOM 992 C C . MET A 1 126 ? -17.939 3.869 7.509 1.00 88.50 126 MET A C 1
ATOM 994 O O . MET A 1 126 ? -17.439 3.587 6.412 1.00 88.50 126 MET A O 1
ATOM 998 N N . ASP A 1 127 ? -19.045 4.592 7.647 1.00 90.88 127 ASP A N 1
ATOM 999 C CA . ASP A 1 127 ? -19.719 5.234 6.530 1.00 90.88 127 ASP A CA 1
ATOM 1000 C C . ASP A 1 127 ? -18.943 6.457 6.040 1.00 90.88 127 ASP A C 1
ATOM 1002 O O . ASP A 1 127 ? -18.046 6.984 6.703 1.00 90.88 127 ASP A O 1
ATOM 1006 N N . PHE A 1 128 ? -19.288 6.908 4.833 1.00 91.62 128 PHE A N 1
ATOM 1007 C CA . PHE A 1 128 ? -18.588 8.005 4.170 1.00 91.62 128 PHE A CA 1
ATOM 1008 C C . PHE A 1 128 ? -18.607 9.301 4.991 1.00 91.62 128 PHE A C 1
ATOM 1010 O O . PHE A 1 128 ? -17.582 9.971 5.064 1.00 91.62 128 PHE A O 1
ATOM 1017 N N . GLU A 1 129 ? -19.738 9.636 5.612 1.00 90.88 129 GLU A N 1
ATOM 1018 C CA . GLU A 1 129 ? -19.898 10.870 6.393 1.00 90.88 129 GLU A CA 1
ATOM 1019 C C . GLU A 1 129 ? -18.988 10.871 7.623 1.00 90.88 129 GLU A C 1
ATOM 1021 O O . GLU A 1 129 ? -18.224 11.813 7.829 1.00 90.88 129 GLU A O 1
ATOM 1026 N N . THR A 1 130 ? -18.971 9.768 8.375 1.00 88.62 130 THR A N 1
ATOM 1027 C CA . THR A 1 130 ? -18.064 9.585 9.512 1.00 88.62 130 THR A CA 1
ATOM 1028 C C . THR A 1 130 ? -16.612 9.709 9.066 1.00 88.62 130 THR A C 1
ATOM 1030 O O . THR A 1 130 ? -15.845 10.475 9.641 1.00 88.62 130 THR A O 1
ATOM 1033 N N . LEU A 1 131 ? -16.233 9.016 7.989 1.00 90.94 131 LEU A N 1
ATOM 1034 C CA . LEU A 1 131 ? -14.879 9.056 7.434 1.00 90.94 131 LEU A CA 1
ATOM 1035 C C . LEU A 1 131 ? -14.455 10.440 6.942 1.00 90.94 131 LEU A C 1
ATOM 1037 O O . LEU A 1 131 ? -13.278 10.786 7.032 1.00 90.94 131 LEU A O 1
ATOM 1041 N N . GLN A 1 132 ? -15.391 11.226 6.419 1.00 92.50 132 GLN A N 1
ATOM 1042 C CA . GLN A 1 132 ? -15.125 12.578 5.946 1.00 92.50 132 GLN A CA 1
ATOM 1043 C C . GLN A 1 132 ? -14.788 13.531 7.100 1.00 92.50 132 GLN A C 1
ATOM 1045 O O . GLN A 1 132 ? -13.963 14.423 6.906 1.00 92.50 132 GLN A O 1
ATOM 1050 N N . ASN A 1 133 ? -15.342 13.305 8.295 1.00 90.31 133 ASN A N 1
ATOM 1051 C CA . ASN A 1 133 ? -14.977 14.066 9.494 1.00 90.31 133 ASN A CA 1
ATOM 1052 C C . ASN A 1 133 ? -13.515 13.812 9.902 1.00 90.31 133 ASN A C 1
ATOM 1054 O O . ASN A 1 133 ? -12.794 14.748 10.236 1.00 90.31 133 ASN A O 1
ATOM 1058 N N . TRP A 1 134 ? -13.051 12.562 9.807 1.00 87.81 134 TRP A N 1
ATOM 1059 C CA . TRP A 1 134 ? -11.658 12.186 10.096 1.00 87.81 134 TRP A CA 1
ATOM 1060 C C . TRP A 1 134 ? -10.666 12.633 9.014 1.00 87.81 134 TRP A C 1
ATOM 1062 O O . TRP A 1 134 ? -9.514 12.984 9.291 1.00 87.81 134 TRP A O 1
ATOM 1072 N N . LEU A 1 135 ? -11.106 12.592 7.756 1.00 91.00 135 LEU A N 1
ATOM 1073 C CA . LEU A 1 135 ? -10.301 12.872 6.571 1.00 91.00 135 LEU A CA 1
ATOM 1074 C C . LEU A 1 135 ? -10.964 13.980 5.742 1.00 91.00 135 LEU A C 1
ATOM 1076 O O . LEU A 1 135 ? -11.550 13.696 4.687 1.00 91.00 135 LEU A O 1
ATOM 1080 N N . PRO A 1 136 ? -10.848 15.251 6.176 1.00 88.06 136 PRO A N 1
ATOM 1081 C CA . PRO A 1 136 ? -11.373 16.373 5.413 1.00 88.06 136 PRO A CA 1
ATOM 1082 C C . PRO A 1 136 ? -10.719 16.398 4.024 1.00 88.06 136 PRO A C 1
ATOM 1084 O O . PRO A 1 136 ? -9.496 16.380 3.884 1.00 88.06 136 PRO A O 1
ATOM 1087 N N . GLY A 1 137 ? -11.548 16.367 2.977 1.00 89.81 137 GLY A N 1
ATOM 1088 C CA . GLY A 1 137 ? -11.109 16.261 1.578 1.00 89.81 137 GLY A CA 1
ATOM 1089 C C . GLY A 1 137 ? -11.166 14.848 0.982 1.00 89.81 137 GLY A C 1
ATOM 1090 O O . GLY A 1 137 ? -10.798 14.653 -0.182 1.00 89.81 137 GLY A O 1
ATOM 1091 N N . LEU A 1 138 ? -11.644 13.846 1.728 1.00 93.19 138 LEU A N 1
ATOM 1092 C CA . LEU A 1 138 ? -11.954 12.537 1.162 1.00 93.19 138 LEU A CA 1
ATOM 1093 C C . LEU A 1 138 ? -13.129 12.638 0.175 1.00 93.19 138 LEU A C 1
ATOM 1095 O O . LEU A 1 138 ? -14.226 13.063 0.520 1.00 93.19 138 LEU A O 1
ATOM 1099 N N . THR A 1 139 ? -12.919 12.192 -1.064 1.00 94.56 139 THR A N 1
ATOM 1100 C CA . THR A 1 139 ? -13.979 12.168 -2.080 1.00 94.56 139 THR A CA 1
ATOM 1101 C C . THR A 1 139 ? -14.739 10.843 -2.071 1.00 94.56 139 THR A C 1
ATOM 1103 O O . THR A 1 139 ? -14.165 9.778 -1.814 1.00 94.56 139 THR A O 1
ATOM 1106 N N . ARG A 1 140 ? -16.022 10.872 -2.462 1.00 94.94 140 ARG A N 1
ATOM 1107 C CA . ARG A 1 140 ? -16.838 9.652 -2.641 1.00 94.94 140 ARG A CA 1
ATOM 1108 C C . ARG A 1 140 ? -16.191 8.644 -3.591 1.00 94.94 140 ARG A C 1
ATOM 1110 O O . ARG A 1 140 ? -16.322 7.440 -3.396 1.00 94.94 140 ARG A O 1
ATOM 1117 N N . TYR A 1 141 ? -15.480 9.125 -4.609 1.00 95.88 141 TYR A N 1
ATOM 1118 C CA . TYR A 1 141 ? -14.739 8.275 -5.537 1.00 95.88 141 TYR A CA 1
ATOM 1119 C C . TYR A 1 141 ? -13.645 7.466 -4.826 1.00 95.88 141 TYR A C 1
ATOM 1121 O O . TYR A 1 141 ? -13.598 6.244 -4.961 1.00 95.88 141 TYR A O 1
ATOM 1129 N N . ARG A 1 142 ? -12.809 8.124 -4.010 1.00 94.19 142 ARG A N 1
ATOM 1130 C CA . ARG A 1 142 ? -11.741 7.463 -3.242 1.00 94.19 142 ARG A CA 1
ATOM 1131 C C . ARG A 1 142 ? -12.301 6.444 -2.252 1.00 94.19 142 ARG A C 1
ATOM 1133 O O . ARG A 1 142 ? -11.767 5.342 -2.158 1.00 94.19 142 ARG A O 1
ATOM 1140 N N . PHE A 1 143 ? -13.408 6.782 -1.593 1.00 95.56 143 PHE A N 1
ATOM 1141 C CA . PHE A 1 143 ? -14.137 5.869 -0.714 1.00 95.56 143 PHE A CA 1
ATOM 1142 C C . PHE A 1 143 ? -14.648 4.623 -1.461 1.00 95.56 143 PHE A C 1
ATOM 1144 O O . PHE A 1 143 ? -14.359 3.495 -1.059 1.00 95.56 143 PHE A O 1
ATOM 1151 N N . LYS A 1 144 ? -15.334 4.804 -2.600 1.00 95.94 144 LYS A N 1
ATOM 1152 C CA . LYS A 1 144 ? -15.825 3.686 -3.428 1.00 95.94 144 LYS A CA 1
ATOM 1153 C C . LYS A 1 144 ? -14.687 2.789 -3.912 1.00 95.94 144 LYS A C 1
ATOM 1155 O O . LYS A 1 144 ? -14.805 1.569 -3.837 1.00 95.94 144 LYS A O 1
ATOM 1160 N N . ILE A 1 145 ? -13.575 3.374 -4.356 1.00 95.25 145 ILE A N 1
ATOM 1161 C CA . ILE A 1 145 ? -12.399 2.610 -4.787 1.00 95.25 145 ILE A CA 1
ATOM 1162 C C . ILE A 1 145 ? -11.788 1.810 -3.640 1.00 95.25 145 ILE A C 1
ATOM 1164 O O . ILE A 1 145 ? -11.410 0.661 -3.849 1.00 95.25 145 ILE A O 1
ATOM 1168 N N . ALA A 1 146 ? -11.689 2.375 -2.438 1.00 95.31 146 ALA A N 1
ATOM 1169 C CA . ALA A 1 146 ? -11.176 1.653 -1.277 1.00 95.31 146 ALA A CA 1
ATOM 1170 C C . ALA A 1 146 ? -12.079 0.468 -0.894 1.00 95.31 146 ALA A C 1
ATOM 1172 O O . ALA A 1 146 ? -11.590 -0.631 -0.630 1.00 95.31 146 ALA A O 1
ATOM 1173 N N . ARG A 1 147 ? -13.403 0.648 -0.959 1.00 94.81 147 ARG A N 1
ATOM 1174 C CA . ARG A 1 147 ? -14.370 -0.436 -0.738 1.00 94.81 147 ARG A CA 1
ATOM 1175 C C . ARG A 1 147 ? -14.300 -1.509 -1.827 1.00 94.81 147 ARG A C 1
ATOM 1177 O O . ARG A 1 147 ? -14.411 -2.694 -1.523 1.00 94.81 147 ARG A O 1
ATOM 1184 N N . HIS A 1 148 ? -14.081 -1.113 -3.078 1.00 94.81 148 HIS A N 1
ATOM 1185 C CA . HIS A 1 148 ? -13.878 -2.047 -4.183 1.00 94.81 148 HIS A CA 1
ATOM 1186 C C . HIS A 1 148 ? -12.563 -2.826 -4.040 1.00 94.81 148 HIS A C 1
ATOM 1188 O O . HIS A 1 148 ? -12.544 -4.041 -4.197 1.00 94.81 148 HIS A O 1
ATOM 1194 N N . HIS A 1 149 ? -11.484 -2.151 -3.637 1.00 94.31 149 HIS A N 1
ATOM 1195 C CA . HIS A 1 149 ? -10.199 -2.777 -3.334 1.00 94.31 149 HIS A CA 1
ATOM 1196 C C . HIS A 1 149 ? -10.329 -3.859 -2.260 1.00 94.31 149 HIS A C 1
ATOM 1198 O O . HIS A 1 149 ? -9.813 -4.957 -2.433 1.00 94.31 149 HIS A O 1
ATOM 1204 N N . ARG A 1 150 ? -11.081 -3.576 -1.189 1.00 93.25 150 ARG A N 1
ATOM 1205 C CA . ARG A 1 150 ? -11.401 -4.562 -0.152 1.00 93.25 150 ARG A CA 1
ATOM 1206 C C . ARG A 1 150 ? -12.066 -5.816 -0.729 1.00 93.25 150 ARG A C 1
ATOM 1208 O O . ARG A 1 150 ? -11.732 -6.912 -0.304 1.00 93.25 150 ARG A O 1
ATOM 1215 N N . ILE A 1 151 ? -13.005 -5.654 -1.663 1.00 92.38 151 ILE A N 1
ATOM 1216 C CA . ILE A 1 151 ? -13.735 -6.776 -2.277 1.00 92.38 151 ILE A CA 1
ATOM 1217 C C . ILE A 1 151 ? -12.803 -7.625 -3.150 1.00 92.38 151 ILE A C 1
ATOM 121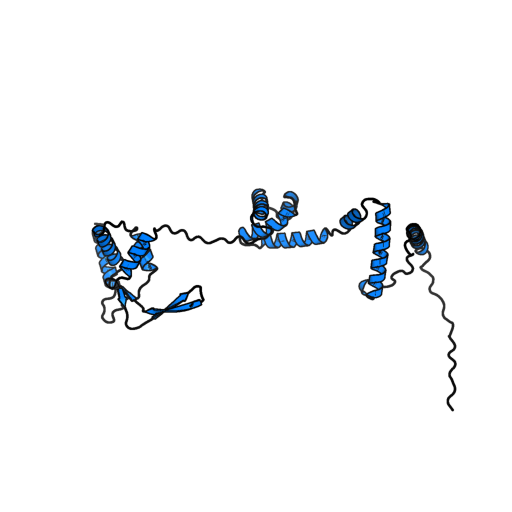9 O O . ILE A 1 151 ? -12.879 -8.845 -3.097 1.00 92.38 151 ILE A O 1
ATOM 1223 N N . LEU A 1 152 ? -11.929 -6.991 -3.935 1.00 91.81 152 LEU A N 1
ATOM 1224 C CA . LEU A 1 152 ? -11.058 -7.698 -4.877 1.00 91.81 152 LEU A CA 1
ATOM 1225 C C . LEU A 1 152 ? -9.816 -8.323 -4.232 1.00 91.81 152 LEU A C 1
ATOM 1227 O O . LEU A 1 152 ? -9.365 -9.375 -4.674 1.00 91.81 152 LEU A O 1
ATOM 1231 N N . HIS A 1 153 ? -9.228 -7.657 -3.238 1.00 89.44 153 HIS A N 1
ATOM 1232 C CA . HIS A 1 153 ? -7.900 -8.005 -2.722 1.00 89.44 153 HIS A CA 1
ATOM 1233 C C . HIS A 1 153 ? -7.864 -8.230 -1.205 1.00 89.44 153 HIS A C 1
ATOM 1235 O O . HIS A 1 153 ? -6.912 -8.816 -0.696 1.00 89.44 153 HIS A O 1
ATOM 1241 N N . GLY A 1 154 ? -8.899 -7.801 -0.480 1.00 89.75 154 GLY A N 1
ATOM 1242 C CA . GLY A 1 154 ? -8.935 -7.824 0.979 1.00 89.75 154 GLY A CA 1
ATOM 1243 C C . GLY A 1 154 ? -8.555 -6.486 1.625 1.00 89.75 154 GLY A C 1
ATOM 1244 O O . GLY A 1 154 ? -8.224 -5.494 0.969 1.00 89.75 154 GLY A O 1
ATOM 1245 N N . ARG A 1 155 ? -8.670 -6.430 2.956 1.00 90.38 155 ARG A N 1
ATOM 1246 C CA . ARG A 1 155 ? -8.393 -5.222 3.755 1.00 90.38 155 ARG A CA 1
ATOM 1247 C C . ARG A 1 155 ? -6.888 -4.985 3.838 1.00 90.38 155 ARG A C 1
ATOM 1249 O O . ARG A 1 155 ? -6.155 -5.890 4.217 1.00 90.38 155 ARG A O 1
ATOM 1256 N N . GLY A 1 156 ? -6.436 -3.776 3.506 1.00 88.81 156 GLY A N 1
ATOM 1257 C CA . GLY A 1 156 ? -5.029 -3.382 3.665 1.00 88.81 156 GLY A CA 1
ATOM 1258 C C . GLY A 1 156 ? -4.030 -4.146 2.786 1.00 88.81 156 GLY A C 1
ATOM 1259 O O . GLY A 1 156 ? -2.827 -3.987 2.954 1.00 88.81 156 GLY A O 1
ATOM 1260 N N . SER A 1 157 ? -4.502 -4.969 1.847 1.00 87.94 157 SER A N 1
ATOM 1261 C CA . SER A 1 157 ? -3.655 -5.845 1.039 1.00 87.94 157 SER A CA 1
ATOM 1262 C C . SER A 1 157 ? -2.788 -5.059 0.057 1.00 87.94 157 SER A C 1
ATOM 1264 O O . SER A 1 157 ? -3.287 -4.215 -0.695 1.00 87.94 157 SER A O 1
ATOM 1266 N N . VAL A 1 158 ? -1.502 -5.386 -0.020 1.00 85.19 158 VAL A N 1
ATOM 1267 C CA . VAL A 1 158 ? -0.624 -4.803 -1.034 1.00 85.19 158 VAL A CA 1
ATOM 1268 C C . VAL A 1 158 ? -0.938 -5.420 -2.395 1.00 85.19 158 VAL A C 1
ATOM 1270 O O . VAL A 1 158 ? -0.834 -6.627 -2.583 1.00 85.19 158 VAL A O 1
ATOM 1273 N N . VAL A 1 159 ? -1.324 -4.585 -3.361 1.00 79.06 159 VAL A N 1
ATOM 1274 C CA . VAL A 1 159 ? -1.483 -5.017 -4.754 1.00 79.06 159 VAL A CA 1
ATOM 1275 C C . VAL A 1 159 ? -0.115 -4.960 -5.409 1.00 79.06 159 VAL A C 1
ATOM 1277 O O . VAL A 1 159 ? 0.456 -3.877 -5.537 1.00 79.06 159 VAL A O 1
ATOM 1280 N N . SER A 1 160 ? 0.400 -6.121 -5.819 1.00 71.25 160 SER A N 1
ATOM 1281 C CA . SER A 1 160 ? 1.617 -6.206 -6.623 1.00 71.25 160 SER A CA 1
ATOM 1282 C C . SER A 1 160 ? 1.404 -5.440 -7.925 1.00 71.25 160 SER A C 1
ATOM 1284 O O . SER A 1 160 ? 0.656 -5.865 -8.808 1.00 71.25 160 SER A O 1
ATOM 1286 N N . THR A 1 161 ? 2.033 -4.274 -8.044 1.00 66.38 161 THR A N 1
ATOM 1287 C CA . THR A 1 161 ? 2.168 -3.608 -9.333 1.00 66.38 161 THR A CA 1
ATOM 1288 C C . THR A 1 161 ? 3.273 -4.337 -10.070 1.00 66.38 161 THR A C 1
ATOM 1290 O O . THR A 1 161 ? 4.449 -4.001 -9.920 1.00 66.38 161 THR A O 1
ATOM 1293 N N . VAL A 1 162 ? 2.912 -5.367 -10.835 1.00 65.56 162 VAL A N 1
ATOM 1294 C CA . VAL A 1 162 ? 3.849 -5.962 -11.785 1.00 65.56 162 VAL A CA 1
ATOM 1295 C C . VAL A 1 162 ? 4.246 -4.826 -12.722 1.00 65.56 162 VAL A C 1
ATOM 1297 O O . VAL A 1 162 ? 3.420 -4.330 -13.489 1.00 65.56 162 VAL A O 1
ATOM 1300 N N . SER A 1 163 ? 5.477 -4.331 -12.583 1.00 59.50 163 SER A N 1
ATOM 1301 C CA . SER A 1 163 ? 6.019 -3.302 -13.463 1.00 59.50 163 SER A CA 1
ATOM 1302 C C . SER A 1 163 ? 6.227 -3.948 -14.825 1.00 59.50 163 SER A C 1
ATOM 1304 O O . SER A 1 163 ? 7.302 -4.443 -15.153 1.00 59.50 163 SER A O 1
ATOM 1306 N N . SER A 1 164 ? 5.149 -4.024 -15.600 1.00 62.12 164 SER A N 1
ATOM 1307 C CA . SER A 1 164 ? 5.209 -4.449 -16.985 1.00 62.12 164 SER A CA 1
ATOM 1308 C C . SER A 1 164 ? 5.858 -3.314 -17.757 1.00 62.12 164 SER A C 1
ATOM 1310 O O . SER A 1 164 ? 5.191 -2.372 -18.194 1.00 62.12 164 SER A O 1
ATOM 1312 N N . ARG A 1 165 ? 7.183 -3.374 -17.895 1.00 65.69 165 ARG A N 1
ATOM 1313 C CA . ARG A 1 165 ? 7.914 -2.477 -18.782 1.00 65.69 165 ARG A CA 1
ATOM 1314 C C . ARG A 1 165 ? 7.389 -2.737 -20.193 1.00 65.69 165 ARG A C 1
ATOM 1316 O O . ARG A 1 165 ? 7.530 -3.838 -20.715 1.00 65.69 165 ARG A O 1
ATOM 1323 N N . ARG A 1 166 ? 6.697 -1.756 -20.773 1.00 67.69 166 ARG A N 1
ATOM 1324 C CA . ARG A 1 166 ? 6.133 -1.893 -22.120 1.00 67.69 166 ARG A CA 1
ATOM 1325 C C . ARG A 1 166 ? 7.282 -2.048 -23.112 1.00 67.69 166 ARG A C 1
ATOM 1327 O O . ARG A 1 166 ? 8.125 -1.159 -23.218 1.00 67.69 166 ARG A O 1
ATOM 1334 N N . MET A 1 167 ? 7.312 -3.176 -23.810 1.00 74.94 167 MET A N 1
ATOM 1335 C CA . MET A 1 167 ? 8.248 -3.433 -24.894 1.00 74.94 167 MET A CA 1
ATOM 1336 C C . MET A 1 167 ? 7.574 -3.022 -26.205 1.00 74.94 167 MET A C 1
ATOM 1338 O O . MET A 1 167 ? 6.619 -3.654 -26.641 1.00 74.94 167 MET A O 1
ATOM 1342 N N . TYR A 1 168 ? 8.040 -1.919 -26.792 1.00 77.12 168 TYR A N 1
ATOM 1343 C CA . TYR A 1 168 ? 7.512 -1.364 -28.050 1.00 77.12 168 TYR A CA 1
ATOM 1344 C C . TYR A 1 168 ? 8.211 -1.922 -29.298 1.00 77.12 168 TYR A C 1
ATOM 1346 O O . TYR A 1 168 ? 7.926 -1.503 -30.414 1.00 77.12 168 TYR A O 1
ATOM 1354 N N . VAL A 1 169 ? 9.149 -2.844 -29.101 1.00 81.12 169 VAL A N 1
ATOM 1355 C CA . VAL A 1 169 ? 9.973 -3.454 -30.143 1.00 81.12 169 VAL A CA 1
ATOM 1356 C C . VAL A 1 169 ? 9.578 -4.918 -30.267 1.00 81.12 169 VAL A C 1
ATOM 1358 O O . VAL A 1 169 ? 9.345 -5.568 -29.251 1.00 81.12 169 VAL A O 1
ATOM 1361 N N . SER A 1 170 ? 9.499 -5.453 -31.486 1.00 88.75 170 SER A N 1
ATOM 1362 C CA . SER A 1 170 ? 9.240 -6.885 -31.642 1.00 88.75 170 SER A CA 1
ATOM 1363 C C . SER A 1 170 ? 10.460 -7.702 -31.178 1.00 88.75 170 SER A C 1
ATOM 1365 O O . SER A 1 170 ? 11.587 -7.347 -31.530 1.00 88.75 170 SER A O 1
ATOM 1367 N N . PRO A 1 171 ? 10.276 -8.803 -30.421 1.00 89.75 171 PRO A N 1
ATOM 1368 C CA . PRO A 1 171 ? 11.397 -9.627 -29.960 1.00 89.75 171 PRO A CA 1
ATOM 1369 C C . PRO A 1 171 ? 12.289 -10.101 -31.110 1.00 89.75 171 PRO A C 1
ATOM 1371 O O . PRO A 1 171 ? 13.498 -9.951 -31.049 1.00 89.75 171 PRO A O 1
ATOM 1374 N N . LYS A 1 172 ? 11.680 -10.525 -32.225 1.00 90.88 172 LYS A N 1
ATOM 1375 C CA . LYS A 1 172 ? 12.402 -10.991 -33.417 1.00 90.88 172 LYS A CA 1
ATOM 1376 C C . LYS A 1 172 ? 13.331 -9.934 -34.019 1.00 90.88 172 LYS A C 1
ATOM 1378 O O . LYS A 1 172 ? 14.431 -10.263 -34.440 1.00 90.88 172 LYS A O 1
ATOM 1383 N N . GLN A 1 173 ? 12.893 -8.674 -34.084 1.00 91.75 173 GLN A N 1
ATOM 1384 C CA . GLN A 1 173 ? 13.741 -7.588 -34.585 1.00 91.75 173 GLN A CA 1
ATOM 1385 C C . GLN A 1 173 ? 14.879 -7.264 -33.624 1.00 91.75 173 GLN A C 1
ATOM 1387 O O . GLN A 1 173 ? 15.977 -6.955 -34.080 1.00 91.75 173 GLN A O 1
ATOM 1392 N N . LEU A 1 174 ? 14.617 -7.327 -32.316 1.00 92.38 174 LEU A N 1
ATOM 1393 C CA . LEU A 1 174 ? 15.647 -7.127 -31.307 1.00 92.38 174 LEU A CA 1
ATOM 1394 C C . LEU A 1 174 ? 16.707 -8.227 -31.389 1.00 92.38 174 LEU A C 1
ATOM 1396 O O . LEU A 1 174 ? 17.879 -7.893 -31.504 1.00 92.38 174 LEU A O 1
ATOM 1400 N N . ASP A 1 175 ? 16.294 -9.493 -31.400 1.00 92.19 175 ASP A N 1
ATOM 1401 C CA . ASP A 1 175 ? 17.197 -10.646 -31.466 1.00 92.19 175 ASP A CA 1
ATOM 1402 C C . ASP A 1 175 ? 18.062 -10.595 -32.729 1.00 92.19 175 ASP A C 1
ATOM 1404 O O . ASP A 1 175 ? 19.283 -10.631 -32.633 1.00 92.19 175 ASP A O 1
ATOM 1408 N N . HIS A 1 176 ? 17.457 -10.354 -33.898 1.00 93.88 176 HIS A N 1
ATOM 1409 C CA . HIS A 1 176 ? 18.195 -10.230 -35.159 1.00 93.88 176 HIS A CA 1
ATOM 1410 C C . HIS A 1 176 ? 19.268 -9.129 -35.115 1.00 93.88 176 HIS A C 1
ATOM 1412 O O . HIS A 1 176 ? 20.382 -9.297 -35.613 1.00 93.88 176 HIS A O 1
ATOM 1418 N N . PHE A 1 177 ? 18.957 -7.987 -34.492 1.00 93.19 177 PHE A N 1
ATOM 1419 C CA . PHE A 1 177 ? 19.938 -6.918 -34.335 1.00 93.19 177 PHE A CA 1
ATOM 1420 C C .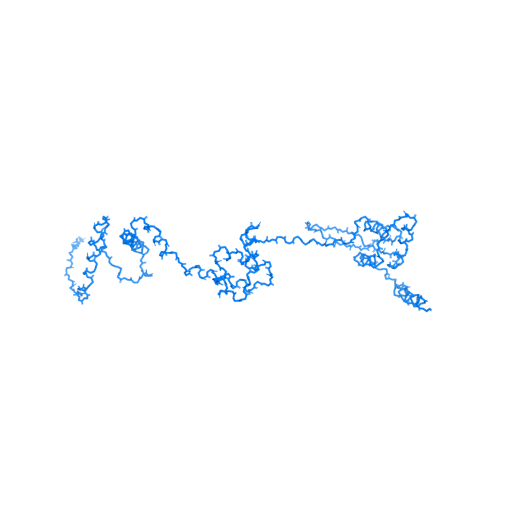 PHE A 1 177 ? 21.014 -7.259 -33.297 1.00 93.19 177 PHE A C 1
ATOM 1422 O O . PHE A 1 177 ? 22.178 -6.927 -33.511 1.00 93.19 177 PHE A O 1
ATOM 1429 N N . LEU A 1 178 ? 20.653 -7.917 -32.190 1.00 92.38 178 LEU A N 1
ATOM 1430 C CA . LEU A 1 178 ? 21.604 -8.375 -31.175 1.00 92.38 178 LEU A CA 1
ATOM 1431 C C . LEU A 1 178 ? 22.595 -9.392 -31.754 1.00 92.38 178 LEU A C 1
ATOM 1433 O O . LEU A 1 178 ? 23.798 -9.257 -31.528 1.00 92.38 178 LEU A O 1
ATOM 1437 N N . ASP A 1 179 ? 22.117 -10.336 -32.559 1.00 91.50 179 ASP A N 1
ATOM 1438 C CA . ASP A 1 179 ? 22.953 -11.307 -33.269 1.00 91.50 179 ASP A CA 1
ATOM 1439 C C . ASP A 1 179 ? 23.922 -10.604 -34.229 1.00 91.50 179 ASP A C 1
ATOM 1441 O O . ASP A 1 179 ? 25.122 -10.885 -34.247 1.00 91.50 179 ASP A O 1
ATOM 1445 N N . PHE A 1 180 ? 23.438 -9.605 -34.974 1.00 91.50 180 PHE A N 1
ATOM 1446 C CA . PHE A 1 180 ? 24.285 -8.825 -35.873 1.00 91.50 180 PHE A CA 1
ATOM 1447 C C . PHE A 1 180 ? 25.412 -8.092 -35.128 1.00 91.50 180 PHE A C 1
ATOM 1449 O O . PHE A 1 180 ? 26.580 -8.188 -35.515 1.00 91.50 180 PHE A O 1
ATOM 1456 N N . ILE A 1 181 ? 25.095 -7.381 -34.038 1.00 89.31 181 ILE A N 1
ATOM 1457 C CA . ILE A 1 181 ? 26.085 -6.573 -33.303 1.00 89.31 181 ILE A CA 1
ATOM 1458 C C . ILE A 1 181 ? 27.025 -7.403 -32.425 1.00 89.31 181 ILE A C 1
ATOM 1460 O O . ILE A 1 181 ? 28.016 -6.853 -31.949 1.00 89.31 181 ILE A O 1
ATOM 1464 N N . THR A 1 182 ? 26.705 -8.673 -32.166 1.00 87.81 182 THR A N 1
ATOM 1465 C CA . THR A 1 182 ? 27.568 -9.619 -31.437 1.00 87.81 182 THR A CA 1
ATOM 1466 C C . THR A 1 182 ? 28.372 -10.520 -32.371 1.00 87.81 182 THR A C 1
ATOM 1468 O O . THR A 1 182 ? 29.268 -11.226 -31.915 1.00 87.81 182 THR A O 1
ATOM 1471 N N . SER A 1 183 ? 28.109 -10.468 -33.679 1.00 88.31 183 SER A N 1
ATOM 1472 C CA . SER A 1 183 ? 28.870 -11.219 -34.670 1.00 88.31 183 SER A CA 1
ATOM 1473 C C . SER A 1 183 ? 30.350 -10.812 -34.704 1.00 88.31 183 SER A C 1
ATOM 1475 O O . SER A 1 183 ? 30.705 -9.639 -34.550 1.00 88.31 183 SER A O 1
ATOM 1477 N N . ALA A 1 184 ? 31.222 -11.778 -35.007 1.00 83.06 184 ALA A N 1
ATOM 1478 C CA . ALA A 1 184 ? 32.673 -11.579 -35.098 1.00 83.06 184 ALA A CA 1
ATOM 1479 C C . ALA A 1 184 ? 33.108 -10.546 -36.161 1.00 83.06 184 ALA A C 1
ATOM 1481 O O . ALA A 1 184 ? 34.246 -10.088 -36.162 1.00 83.06 184 ALA A O 1
ATOM 1482 N N . HIS A 1 185 ? 32.210 -10.161 -37.074 1.00 80.88 185 HIS A N 1
ATOM 1483 C CA . HIS A 1 185 ? 32.468 -9.131 -38.081 1.00 80.88 185 HIS A CA 1
ATOM 1484 C C . HIS A 1 185 ? 32.402 -7.709 -37.496 1.00 80.88 185 HIS A C 1
ATOM 1486 O O . HIS A 1 185 ? 33.063 -6.796 -37.991 1.00 80.88 185 HIS A O 1
ATOM 1492 N N . ILE A 1 186 ? 31.609 -7.517 -36.437 1.00 83.00 186 ILE A N 1
ATOM 1493 C CA . ILE A 1 186 ? 31.370 -6.217 -35.789 1.00 83.00 186 ILE A CA 1
ATOM 1494 C C . ILE A 1 186 ? 32.133 -6.103 -34.463 1.00 83.00 186 ILE A C 1
ATOM 1496 O O . ILE A 1 186 ? 32.486 -5.004 -34.023 1.00 83.00 186 ILE A O 1
ATOM 1500 N N . VAL A 1 187 ? 32.383 -7.240 -33.820 1.00 82.94 187 VAL A N 1
ATOM 1501 C CA . VAL A 1 187 ? 32.925 -7.352 -32.471 1.00 82.94 187 VAL A CA 1
ATOM 1502 C C . VAL A 1 187 ? 34.277 -8.054 -32.491 1.00 82.94 187 VAL A C 1
ATOM 1504 O O . VAL A 1 187 ? 34.451 -9.083 -33.134 1.00 82.94 187 VAL A O 1
ATOM 1507 N N . GLN A 1 188 ? 35.229 -7.491 -31.748 1.00 79.25 188 GLN A N 1
ATOM 1508 C CA . GLN A 1 188 ? 36.527 -8.089 -31.477 1.00 79.25 188 GLN A CA 1
ATOM 1509 C C . GLN A 1 188 ? 36.694 -8.291 -29.969 1.00 79.25 188 GLN A C 1
ATOM 1511 O O . GLN A 1 188 ? 36.583 -7.339 -29.184 1.00 79.25 188 GLN A O 1
ATOM 1516 N N . ASP A 1 189 ? 36.999 -9.525 -29.579 1.00 74.19 189 ASP A N 1
ATOM 1517 C CA . ASP A 1 189 ? 37.282 -9.874 -28.190 1.00 74.19 189 ASP A CA 1
ATOM 1518 C C . ASP A 1 189 ? 38.632 -9.308 -27.754 1.00 74.19 189 ASP A C 1
ATOM 1520 O O . ASP A 1 189 ? 39.614 -9.313 -28.507 1.00 74.19 189 ASP A O 1
ATOM 1524 N N . LEU A 1 190 ? 38.689 -8.804 -26.520 1.00 69.25 190 LEU A N 1
ATOM 1525 C CA . LEU A 1 190 ? 39.947 -8.375 -25.930 1.00 69.25 190 LEU A CA 1
ATOM 1526 C C . LEU A 1 190 ? 40.614 -9.552 -25.221 1.00 69.25 190 LEU A C 1
ATOM 1528 O O . LEU A 1 190 ? 39.953 -10.241 -24.446 1.00 69.25 190 LEU A O 1
ATOM 1532 N N . PRO A 1 191 ? 41.941 -9.714 -25.371 1.00 63.84 191 PRO A N 1
ATOM 1533 C CA . PRO A 1 191 ? 42.685 -10.701 -24.594 1.00 63.84 191 PRO A CA 1
ATOM 1534 C C . PRO A 1 191 ? 42.733 -10.362 -23.094 1.00 63.84 191 PRO A C 1
ATOM 1536 O O . PRO A 1 191 ? 43.065 -11.225 -22.290 1.00 63.84 191 PRO A O 1
ATOM 1539 N N . PHE A 1 192 ? 42.410 -9.118 -22.705 1.00 66.69 192 PHE A N 1
ATOM 1540 C CA . PHE A 1 192 ? 42.461 -8.655 -21.318 1.00 66.69 192 PHE A CA 1
ATOM 1541 C C . PHE A 1 192 ? 41.259 -7.776 -20.955 1.00 66.69 192 PHE A C 1
ATOM 1543 O O . PHE A 1 192 ? 40.886 -6.856 -21.686 1.00 66.69 192 PHE A O 1
ATOM 1550 N N . GLY A 1 193 ? 40.723 -8.008 -19.756 1.00 70.19 193 GLY A N 1
ATOM 1551 C CA . GLY A 1 193 ? 39.647 -7.228 -19.156 1.00 70.19 193 GLY A CA 1
ATOM 1552 C C . GLY A 1 193 ? 38.321 -7.977 -19.158 1.00 70.19 193 GLY A C 1
ATOM 1553 O O . GLY A 1 193 ? 37.776 -8.293 -20.207 1.00 70.19 193 GLY A O 1
ATOM 1554 N N . GLU A 1 194 ? 37.769 -8.184 -17.969 1.00 79.38 194 GLU A N 1
ATOM 1555 C CA . GLU A 1 194 ? 36.494 -8.868 -17.755 1.00 79.38 194 GLU A CA 1
ATOM 1556 C C . GLU A 1 194 ? 35.469 -7.898 -17.148 1.00 79.38 194 GLU A C 1
ATOM 1558 O O . GLU A 1 194 ? 35.817 -6.874 -16.546 1.00 79.38 194 GLU A O 1
ATOM 1563 N N . LYS A 1 195 ? 34.185 -8.189 -17.349 1.00 79.25 195 LYS A N 1
ATOM 1564 C CA . LYS A 1 195 ? 33.047 -7.546 -16.689 1.00 79.25 195 LYS A CA 1
ATOM 1565 C C . LYS A 1 195 ? 32.278 -8.618 -15.928 1.00 79.25 195 LYS A C 1
ATOM 1567 O O . LYS A 1 195 ? 31.918 -9.639 -16.504 1.00 79.25 195 LYS A O 1
ATOM 1572 N N . THR A 1 196 ? 31.989 -8.369 -14.657 1.00 83.38 196 THR A N 1
ATOM 1573 C CA . THR A 1 196 ? 31.143 -9.253 -13.853 1.00 83.38 196 THR A CA 1
ATOM 1574 C C . THR A 1 196 ? 29.678 -8.844 -13.989 1.00 83.38 196 THR A C 1
ATOM 1576 O O . THR A 1 196 ? 29.298 -7.697 -13.748 1.00 83.38 196 THR A O 1
ATOM 1579 N N . LEU A 1 197 ? 28.839 -9.787 -14.408 1.00 81.50 197 LEU A N 1
ATOM 1580 C CA . LEU A 1 197 ? 27.390 -9.653 -14.458 1.00 81.50 197 LEU A CA 1
ATOM 1581 C C . LEU A 1 197 ? 26.797 -10.322 -13.222 1.00 81.50 197 LEU A C 1
ATOM 1583 O O . LEU A 1 197 ? 27.050 -11.497 -12.972 1.00 81.50 197 LEU A O 1
ATOM 1587 N N . LYS A 1 198 ? 25.995 -9.578 -12.457 1.00 88.50 198 LYS A N 1
ATOM 1588 C CA . LYS A 1 198 ? 25.254 -10.121 -11.314 1.00 88.50 198 LYS A CA 1
ATOM 1589 C C . LYS A 1 198 ? 23.854 -10.515 -11.754 1.00 88.50 198 LYS A C 1
ATOM 1591 O O . LYS A 1 198 ? 23.088 -9.662 -12.206 1.00 88.50 198 LYS A O 1
ATOM 1596 N N . LEU A 1 199 ? 23.519 -11.790 -11.607 1.00 86.38 199 LEU A N 1
ATOM 1597 C CA . LEU A 1 199 ? 22.180 -12.298 -11.876 1.00 86.38 199 LEU A CA 1
ATOM 1598 C C . LEU A 1 199 ? 21.214 -11.956 -10.733 1.00 86.38 199 LEU A C 1
ATOM 1600 O O . LEU A 1 199 ? 21.615 -11.671 -9.603 1.00 86.38 199 LEU A O 1
ATOM 1604 N N . SER A 1 200 ? 19.910 -12.036 -11.004 1.00 81.94 200 SER A N 1
ATOM 1605 C CA . SER A 1 200 ? 18.857 -11.926 -9.980 1.00 81.94 200 SER A CA 1
ATOM 1606 C C . SER A 1 200 ? 18.937 -13.032 -8.917 1.00 81.94 200 SER A C 1
ATOM 1608 O O . SER A 1 200 ? 18.442 -12.846 -7.807 1.00 81.94 200 SER A O 1
ATOM 1610 N N . THR A 1 201 ? 19.613 -14.143 -9.228 1.00 86.88 201 THR A N 1
ATOM 1611 C CA . THR A 1 201 ? 19.973 -15.239 -8.312 1.00 86.88 201 THR A CA 1
ATOM 1612 C C . THR A 1 201 ? 21.143 -14.899 -7.380 1.00 86.88 201 THR A C 1
ATOM 1614 O O . THR A 1 201 ? 21.443 -15.682 -6.485 1.00 86.88 201 THR A O 1
ATOM 1617 N N . LYS A 1 202 ? 21.763 -13.716 -7.535 1.00 85.56 202 LYS A N 1
ATOM 1618 C CA . LYS A 1 202 ? 23.006 -13.257 -6.876 1.00 85.56 202 LYS A CA 1
ATOM 1619 C C . LYS A 1 202 ? 24.282 -13.982 -7.314 1.00 85.56 202 LYS A C 1
ATOM 1621 O O . LYS A 1 202 ? 25.335 -13.741 -6.731 1.00 85.56 202 LYS A O 1
ATOM 1626 N N . GLU A 1 203 ? 24.209 -14.818 -8.339 1.00 89.88 203 GLU A N 1
ATOM 1627 C CA . GLU A 1 203 ? 25.386 -15.420 -8.964 1.00 89.88 203 GLU A CA 1
ATOM 1628 C C . GLU A 1 203 ? 26.142 -14.376 -9.798 1.00 89.88 203 GLU A C 1
ATOM 1630 O O . GLU A 1 203 ? 25.533 -13.470 -10.380 1.00 89.88 203 GLU A O 1
ATOM 1635 N N . GLU A 1 204 ? 27.469 -14.494 -9.845 1.00 90.00 204 GLU A N 1
ATOM 1636 C CA . GLU A 1 204 ? 28.340 -13.604 -10.615 1.00 90.00 204 GLU A CA 1
ATOM 1637 C C . GLU A 1 204 ? 28.926 -14.358 -11.814 1.00 90.00 204 GLU A C 1
ATOM 1639 O O . GLU A 1 204 ? 29.540 -15.409 -11.651 1.00 90.00 204 GLU A O 1
ATOM 1644 N N . ILE A 1 205 ? 28.740 -13.819 -13.020 1.00 86.88 205 ILE A N 1
ATOM 1645 C CA . ILE A 1 205 ? 29.282 -14.372 -14.268 1.00 86.88 205 ILE A CA 1
ATOM 1646 C C . ILE A 1 205 ? 30.322 -13.398 -14.816 1.00 86.88 205 ILE A C 1
ATOM 1648 O O . ILE A 1 205 ? 30.013 -12.226 -15.031 1.00 86.88 205 ILE A O 1
ATOM 1652 N N . ALA A 1 206 ? 31.543 -13.867 -15.064 1.00 81.94 206 ALA A N 1
ATOM 1653 C CA . ALA A 1 206 ? 32.577 -13.082 -15.731 1.00 81.94 206 ALA A CA 1
ATOM 1654 C C . ALA A 1 206 ? 32.425 -13.190 -17.256 1.00 81.94 206 ALA A C 1
ATOM 1656 O O . ALA A 1 206 ? 32.381 -14.287 -17.808 1.00 81.94 206 ALA A O 1
ATOM 1657 N N . VAL A 1 207 ? 32.330 -12.048 -17.936 1.00 81.06 207 VAL A N 1
ATOM 1658 C CA . VAL A 1 207 ? 32.232 -11.948 -19.397 1.00 81.06 207 VAL A CA 1
ATOM 1659 C C . VAL A 1 207 ? 33.403 -11.107 -19.909 1.00 81.06 207 VAL A C 1
ATOM 1661 O O . VAL A 1 207 ? 33.658 -10.036 -19.344 1.00 81.06 207 VAL A O 1
ATOM 1664 N N . PRO A 1 208 ? 34.122 -11.536 -20.959 1.00 78.69 208 PRO A N 1
ATOM 1665 C CA . PRO A 1 208 ? 35.213 -10.751 -21.524 1.00 78.69 208 PRO A CA 1
ATOM 1666 C C . PRO A 1 208 ? 34.717 -9.392 -22.028 1.00 78.69 208 PRO A C 1
ATOM 1668 O O . PRO A 1 208 ? 33.587 -9.233 -22.498 1.00 78.69 208 PRO A O 1
ATOM 1671 N N . LYS A 1 209 ? 35.570 -8.371 -21.920 1.00 79.38 209 LYS A N 1
ATOM 1672 C CA . LYS A 1 209 ? 35.316 -7.090 -22.574 1.00 79.38 209 LYS A CA 1
ATOM 1673 C C . LYS A 1 209 ? 35.433 -7.271 -24.078 1.00 79.38 209 LYS A C 1
ATOM 1675 O O . LYS A 1 209 ? 36.309 -7.966 -24.579 1.00 79.38 209 LYS A O 1
ATOM 1680 N N . VAL A 1 210 ? 34.559 -6.560 -24.771 1.00 78.62 210 VAL A N 1
ATOM 1681 C CA . VAL A 1 210 ? 34.437 -6.587 -26.220 1.00 78.62 210 VAL A CA 1
ATOM 1682 C C . VAL A 1 210 ? 34.614 -5.172 -26.757 1.00 78.62 210 VAL A C 1
ATOM 1684 O O . VAL A 1 210 ? 34.044 -4.229 -26.196 1.00 78.62 210 VAL A O 1
ATOM 1687 N N . ILE A 1 211 ? 35.371 -5.021 -27.844 1.00 80.38 211 ILE A N 1
ATOM 1688 C CA . ILE A 1 211 ? 35.463 -3.785 -28.628 1.00 80.38 211 ILE A CA 1
ATOM 1689 C C . ILE A 1 211 ? 34.617 -3.941 -29.891 1.00 80.38 211 ILE A C 1
ATOM 1691 O O . ILE A 1 211 ? 34.666 -4.965 -30.566 1.00 80.38 211 ILE A O 1
ATOM 1695 N N . ARG A 1 212 ? 33.877 -2.888 -30.248 1.00 81.31 212 ARG A N 1
ATOM 1696 C CA . ARG A 1 212 ? 33.303 -2.770 -31.594 1.00 81.31 212 ARG A CA 1
ATOM 1697 C C . ARG A 1 212 ? 34.357 -2.233 -32.550 1.00 81.31 212 ARG A C 1
ATOM 1699 O O . ARG A 1 212 ? 35.026 -1.246 -32.242 1.00 81.31 212 ARG A O 1
ATOM 1706 N N . THR A 1 213 ? 34.487 -2.869 -33.706 1.00 77.62 213 THR A N 1
ATOM 1707 C CA . THR A 1 213 ? 35.428 -2.458 -34.760 1.00 77.62 213 THR A CA 1
ATOM 1708 C C . THR A 1 213 ? 34.965 -1.193 -35.485 1.00 77.62 213 THR A C 1
ATOM 1710 O O . THR A 1 213 ? 35.780 -0.490 -36.076 1.00 77.62 213 THR A O 1
ATOM 1713 N N . LEU A 1 214 ? 33.667 -0.882 -35.409 1.00 80.75 214 LEU A N 1
ATOM 1714 C CA . LEU A 1 214 ? 33.016 0.201 -36.139 1.00 80.75 214 LEU A CA 1
ATOM 1715 C C . LEU A 1 214 ? 32.276 1.174 -35.214 1.00 80.75 214 LEU A C 1
ATOM 1717 O O . LEU A 1 214 ? 31.788 0.822 -34.138 1.00 80.75 214 LEU A O 1
ATOM 1721 N N . ILE A 1 215 ? 32.130 2.412 -35.690 1.00 83.31 215 ILE A N 1
ATOM 1722 C CA . ILE A 1 215 ? 31.328 3.459 -35.042 1.00 83.31 215 ILE A CA 1
ATOM 1723 C C . ILE A 1 215 ? 29.845 3.051 -35.065 1.00 83.31 215 ILE A C 1
ATOM 1725 O O . ILE A 1 215 ? 29.390 2.530 -36.088 1.00 83.31 215 ILE A O 1
ATOM 1729 N N . PRO A 1 216 ? 29.058 3.339 -34.006 1.00 84.56 216 PRO A N 1
ATOM 1730 C CA . PRO A 1 216 ? 27.636 2.991 -33.935 1.00 84.56 216 PRO A CA 1
ATOM 1731 C C . PRO A 1 216 ? 26.819 3.357 -35.179 1.00 84.56 216 PRO A C 1
ATOM 1733 O O . PRO A 1 216 ? 25.980 2.577 -35.614 1.00 84.56 216 PRO A O 1
ATOM 1736 N N . GLU A 1 217 ? 27.096 4.507 -35.796 1.00 85.56 217 GLU A N 1
ATOM 1737 C CA . GLU A 1 217 ? 26.423 4.918 -37.030 1.00 85.56 217 GLU A CA 1
ATOM 1738 C C . GLU A 1 217 ? 26.681 3.955 -38.192 1.00 85.56 217 GLU A C 1
ATOM 1740 O O . GLU A 1 217 ? 25.756 3.551 -38.895 1.00 85.56 217 GLU A O 1
ATOM 1745 N N . ARG A 1 218 ? 27.945 3.566 -38.378 1.00 86.75 218 ARG A N 1
ATOM 1746 C CA . ARG A 1 218 ? 28.350 2.697 -39.480 1.00 86.75 218 ARG A CA 1
ATOM 1747 C C . ARG A 1 218 ? 27.789 1.290 -39.307 1.00 86.75 218 ARG A C 1
ATOM 1749 O O . ARG A 1 218 ? 27.391 0.676 -40.290 1.00 86.75 218 ARG A O 1
ATOM 1756 N N . ILE A 1 219 ? 27.683 0.828 -38.061 1.00 89.12 219 ILE A N 1
ATOM 1757 C CA . ILE A 1 219 ? 27.016 -0.433 -37.714 1.00 89.12 219 ILE A CA 1
ATOM 1758 C C . ILE A 1 219 ? 25.549 -0.395 -38.149 1.00 89.12 219 ILE A C 1
ATOM 1760 O O . ILE A 1 219 ? 25.073 -1.342 -38.766 1.00 89.12 219 ILE A O 1
ATOM 1764 N N . VAL A 1 220 ? 24.836 0.705 -37.883 1.00 91.88 220 VAL A N 1
ATOM 1765 C CA . VAL A 1 220 ? 23.431 0.847 -38.301 1.00 91.88 220 VAL A CA 1
ATOM 1766 C C . VAL A 1 220 ? 23.295 0.874 -39.824 1.00 91.88 220 VAL A C 1
ATOM 1768 O O . VAL A 1 220 ? 22.394 0.233 -40.361 1.00 91.88 220 VAL A O 1
ATOM 1771 N N . GLN A 1 221 ? 24.193 1.564 -40.532 1.00 90.94 221 GLN A N 1
ATOM 1772 C CA . GLN A 1 221 ? 24.203 1.572 -42.000 1.00 90.94 221 GLN A CA 1
ATOM 1773 C C . GLN A 1 221 ? 24.409 0.163 -42.578 1.00 90.94 221 GLN A C 1
ATOM 1775 O O . GLN A 1 221 ? 23.641 -0.261 -43.439 1.00 90.94 221 GLN A O 1
ATOM 1780 N N . GLN A 1 222 ? 25.402 -0.580 -42.078 1.00 91.00 222 GLN A N 1
ATOM 1781 C CA . GLN A 1 222 ? 25.670 -1.954 -42.519 1.00 91.00 222 GLN A 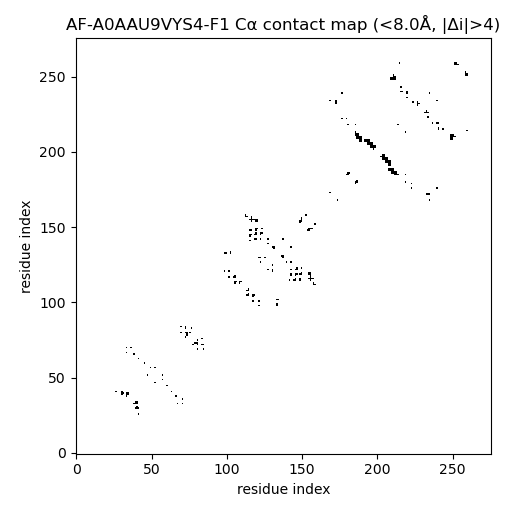CA 1
ATOM 1782 C C . GLN A 1 222 ? 24.526 -2.909 -42.176 1.00 91.00 222 GLN A C 1
ATOM 1784 O O . GLN A 1 222 ? 24.156 -3.742 -42.998 1.00 91.00 222 GLN A O 1
ATOM 1789 N N . TYR A 1 223 ? 23.934 -2.761 -40.991 1.00 93.00 223 TYR A N 1
ATOM 1790 C CA . TYR A 1 223 ? 22.780 -3.554 -40.592 1.00 93.00 223 TYR A CA 1
ATOM 1791 C C . TYR A 1 223 ? 21.595 -3.336 -41.534 1.00 93.00 223 TYR A C 1
ATOM 1793 O O . TYR A 1 223 ? 20.995 -4.301 -41.997 1.00 93.00 223 TYR A O 1
ATOM 1801 N N . ASN A 1 224 ? 21.284 -2.080 -41.867 1.00 92.88 224 ASN A N 1
ATOM 1802 C CA . ASN A 1 224 ? 20.205 -1.772 -42.802 1.00 92.88 224 ASN A CA 1
ATOM 1803 C C . ASN A 1 224 ? 20.481 -2.349 -44.197 1.00 92.88 224 ASN A C 1
ATOM 1805 O O . ASN A 1 224 ? 19.570 -2.906 -44.798 1.00 92.88 224 ASN A O 1
ATOM 1809 N N . ALA A 1 225 ? 21.725 -2.279 -44.684 1.00 92.31 225 ALA A N 1
ATOM 1810 C CA . ALA A 1 225 ? 22.108 -2.894 -45.955 1.00 92.31 225 ALA A CA 1
ATOM 1811 C C . ALA A 1 225 ? 21.908 -4.423 -45.939 1.00 92.31 225 ALA A C 1
ATOM 1813 O O . ALA A 1 225 ? 21.264 -4.967 -46.831 1.00 92.31 225 ALA A O 1
ATOM 1814 N N . SER A 1 226 ? 22.348 -5.101 -44.874 1.00 91.56 226 SER A N 1
ATOM 1815 C CA . SER A 1 226 ? 22.143 -6.546 -44.693 1.00 91.56 226 SER A CA 1
ATOM 1816 C C . SER A 1 226 ? 20.658 -6.923 -44.562 1.00 91.56 226 SER A C 1
ATOM 1818 O O . SER A 1 226 ? 20.217 -7.946 -45.090 1.00 91.56 226 SER A O 1
ATOM 1820 N N . CYS A 1 227 ? 19.847 -6.076 -43.921 1.00 91.69 227 CYS A N 1
ATOM 1821 C CA . CYS A 1 227 ? 18.396 -6.255 -43.851 1.00 91.69 227 CYS A CA 1
ATOM 1822 C C . CYS A 1 227 ? 17.736 -6.120 -45.231 1.00 91.69 227 CYS A C 1
ATOM 1824 O O . CYS A 1 227 ? 16.851 -6.907 -45.557 1.00 91.69 227 CYS A O 1
ATOM 1826 N N . CYS A 1 228 ? 18.192 -5.179 -46.064 1.00 91.38 228 CYS A N 1
ATOM 1827 C CA . CYS A 1 228 ? 17.722 -5.051 -47.444 1.00 91.38 228 CYS A CA 1
ATOM 1828 C C . CYS A 1 228 ? 18.032 -6.306 -48.275 1.00 91.38 228 CYS A C 1
ATOM 1830 O O . CYS A 1 228 ? 17.165 -6.767 -49.012 1.00 91.38 228 CYS A O 1
ATOM 1832 N N . GLU A 1 229 ? 19.229 -6.882 -48.134 1.00 92.19 229 GLU A N 1
ATOM 1833 C CA . GLU A 1 229 ? 19.632 -8.103 -48.854 1.00 92.19 229 GLU A CA 1
ATOM 1834 C C . GLU A 1 229 ? 18.845 -9.344 -48.408 1.00 92.19 229 GLU A C 1
ATOM 1836 O O . GLU A 1 229 ? 18.462 -10.175 -49.228 1.00 92.19 229 GLU A O 1
ATOM 1841 N N . SER A 1 230 ? 18.571 -9.458 -47.109 1.00 89.06 230 SER A N 1
ATOM 1842 C CA . SER A 1 230 ? 17.828 -10.582 -46.521 1.00 89.06 230 SER A CA 1
ATOM 1843 C C . SER A 1 230 ? 16.303 -10.423 -46.580 1.00 89.06 230 SER A C 1
ATOM 1845 O O . SER A 1 230 ? 15.576 -11.339 -46.194 1.00 89.06 230 SER A O 1
ATOM 1847 N N . GLY A 1 231 ? 15.796 -9.277 -47.052 1.00 89.88 231 GLY A N 1
ATOM 1848 C CA . GLY A 1 231 ? 14.364 -8.963 -47.068 1.00 89.88 231 GLY A CA 1
ATOM 1849 C C . GLY A 1 231 ? 13.758 -8.754 -45.673 1.00 89.88 231 GLY A C 1
ATOM 1850 O O . GLY A 1 231 ? 12.547 -8.893 -45.493 1.00 89.88 231 GLY A O 1
ATOM 1851 N N . PHE A 1 232 ? 14.583 -8.442 -44.672 1.00 91.94 232 PHE A N 1
ATOM 1852 C CA . PHE A 1 232 ? 14.152 -8.202 -43.299 1.00 91.94 232 PHE A CA 1
ATOM 1853 C C . PHE A 1 232 ? 13.774 -6.732 -43.081 1.00 91.94 232 PHE A C 1
ATOM 1855 O O . PHE A 1 232 ? 14.445 -5.828 -43.570 1.00 91.94 232 PHE A O 1
ATOM 1862 N N . VAL A 1 233 ? 12.723 -6.467 -42.297 1.00 92.06 233 VAL A N 1
ATOM 1863 C CA . VAL A 1 233 ? 12.314 -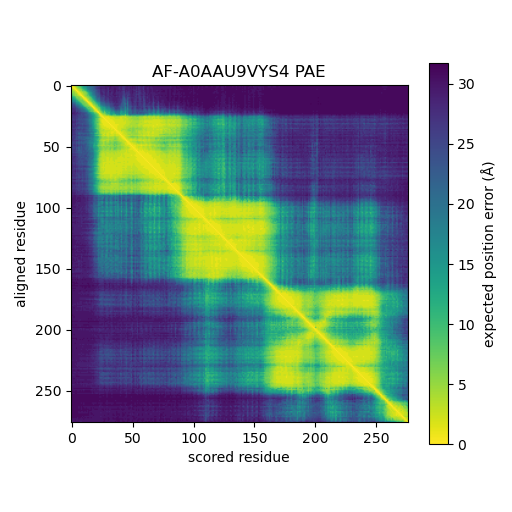5.094 -41.954 1.00 92.06 233 VAL A CA 1
ATOM 1864 C C . VAL A 1 233 ? 12.976 -4.671 -40.635 1.00 92.06 233 VAL A C 1
ATOM 1866 O O . VAL A 1 233 ? 12.574 -5.168 -39.572 1.00 92.06 233 VAL A O 1
ATOM 1869 N N . PRO A 1 234 ? 13.968 -3.758 -40.656 1.00 92.06 234 PRO A N 1
ATOM 1870 C CA . PRO A 1 234 ? 14.681 -3.339 -39.454 1.00 92.06 234 PRO A CA 1
ATOM 1871 C C . PRO A 1 234 ? 13.838 -2.409 -38.566 1.00 92.06 234 PRO A C 1
ATOM 1873 O O . PRO A 1 234 ? 12.787 -1.896 -38.953 1.00 92.06 234 PRO A O 1
ATOM 1876 N N . MET A 1 235 ? 14.325 -2.174 -37.346 1.00 92.81 235 MET A N 1
ATOM 1877 C CA . MET A 1 235 ? 13.782 -1.147 -36.449 1.00 92.81 235 MET A CA 1
ATOM 1878 C C . MET A 1 235 ? 14.159 0.262 -36.917 1.00 92.81 235 MET A C 1
ATOM 1880 O O . MET A 1 235 ? 15.080 0.450 -37.710 1.00 92.81 235 MET A O 1
ATOM 1884 N N . ALA A 1 236 ? 13.501 1.277 -36.351 1.00 91.50 236 ALA A N 1
ATOM 1885 C CA . ALA A 1 236 ? 13.878 2.667 -36.578 1.00 91.50 236 ALA A CA 1
ATOM 1886 C C . ALA A 1 236 ? 15.332 2.937 -36.145 1.00 91.50 236 ALA A C 1
ATOM 1888 O O . ALA A 1 236 ? 15.793 2.449 -35.109 1.00 91.50 236 ALA A O 1
ATOM 1889 N N . ARG A 1 237 ? 16.035 3.789 -36.902 1.00 91.06 237 ARG A N 1
ATOM 1890 C CA . ARG A 1 237 ? 17.433 4.179 -36.643 1.00 91.06 237 ARG A CA 1
ATOM 1891 C C . ARG A 1 237 ? 17.671 4.642 -35.202 1.00 91.06 237 ARG A C 1
ATOM 1893 O O . ARG A 1 237 ? 18.662 4.251 -34.593 1.00 91.06 237 ARG A O 1
ATOM 1900 N N . SER A 1 238 ? 16.762 5.435 -34.635 1.00 88.94 238 SER A N 1
ATOM 1901 C CA . SER A 1 238 ? 16.855 5.907 -33.245 1.00 88.94 238 SER A CA 1
ATOM 1902 C C . SER A 1 238 ? 16.827 4.760 -32.231 1.00 88.94 238 SER A C 1
ATOM 1904 O O . SER A 1 238 ? 17.594 4.777 -31.271 1.00 88.94 238 SER A O 1
ATOM 1906 N N . THR A 1 239 ? 16.000 3.738 -32.462 1.00 91.12 239 THR A N 1
ATOM 1907 C CA . THR A 1 239 ? 15.928 2.528 -31.632 1.00 91.12 239 THR A CA 1
ATOM 1908 C C . THR A 1 239 ? 17.215 1.714 -31.726 1.00 91.12 239 THR A C 1
ATOM 1910 O O . THR A 1 239 ? 17.742 1.302 -30.697 1.00 91.12 239 THR A O 1
ATOM 1913 N N . LEU A 1 240 ? 17.763 1.537 -32.933 1.00 92.50 240 LEU A N 1
ATOM 1914 C CA . LEU A 1 240 ? 19.030 0.827 -33.146 1.00 92.50 240 LEU A CA 1
ATOM 1915 C C . LEU A 1 240 ? 20.195 1.519 -32.421 1.00 92.50 240 LEU A C 1
ATOM 1917 O O . LEU A 1 240 ? 20.959 0.871 -31.706 1.00 92.50 240 LEU A O 1
ATOM 1921 N N . ILE A 1 241 ? 20.290 2.848 -32.528 1.00 90.12 241 ILE A N 1
ATOM 1922 C CA . ILE A 1 241 ? 21.300 3.645 -31.814 1.00 90.12 241 ILE A CA 1
ATOM 1923 C C . ILE A 1 241 ? 21.094 3.559 -30.295 1.00 90.12 241 ILE A C 1
ATOM 1925 O O . ILE A 1 241 ? 22.061 3.398 -29.551 1.00 90.12 241 ILE A O 1
ATOM 1929 N N . ALA A 1 242 ? 19.847 3.616 -29.816 1.00 89.06 242 ALA A N 1
ATOM 1930 C CA . ALA A 1 242 ? 19.547 3.469 -28.394 1.00 89.06 242 ALA A CA 1
ATOM 1931 C C . ALA A 1 242 ? 19.986 2.098 -27.851 1.00 89.06 242 ALA A C 1
ATOM 1933 O O . ALA A 1 242 ? 20.571 2.032 -26.770 1.00 89.06 242 ALA A O 1
ATOM 1934 N N . ILE A 1 243 ? 19.775 1.019 -28.614 1.00 89.56 243 ILE A N 1
ATOM 1935 C CA . ILE A 1 243 ? 20.250 -0.325 -28.257 1.00 89.56 243 ILE A CA 1
ATOM 1936 C C . ILE A 1 243 ? 21.782 -0.352 -28.192 1.00 89.56 243 ILE A C 1
ATOM 1938 O O . ILE A 1 243 ? 22.337 -0.841 -27.211 1.00 89.56 243 ILE A O 1
ATOM 1942 N N . LEU A 1 244 ? 22.481 0.231 -29.172 1.00 88.50 244 LEU A N 1
ATOM 1943 C CA . LEU A 1 244 ? 23.949 0.296 -29.173 1.00 88.50 244 LEU A CA 1
ATOM 1944 C C . LEU A 1 244 ? 24.521 1.065 -27.972 1.00 88.50 244 LEU A C 1
ATOM 1946 O O . LEU A 1 244 ? 25.574 0.675 -27.458 1.00 88.50 244 LEU A O 1
ATOM 1950 N N . ASN A 1 245 ? 23.826 2.112 -27.517 1.00 86.06 245 ASN A N 1
ATOM 1951 C CA . ASN A 1 245 ? 24.191 2.887 -26.328 1.00 86.06 245 ASN A CA 1
ATOM 1952 C C . ASN A 1 245 ? 24.016 2.081 -25.033 1.00 86.06 245 ASN A C 1
ATOM 1954 O O . ASN A 1 245 ? 24.874 2.138 -24.154 1.00 86.06 245 ASN A O 1
ATOM 1958 N N . VAL A 1 246 ? 22.926 1.312 -24.912 1.00 86.00 246 VAL A N 1
ATOM 1959 C CA . VAL A 1 246 ? 22.688 0.430 -23.754 1.00 86.00 246 VAL A CA 1
ATOM 1960 C C . VAL A 1 246 ? 23.697 -0.718 -23.740 1.00 86.00 246 VAL A C 1
ATOM 1962 O O . VAL A 1 246 ? 24.333 -0.984 -22.719 1.00 86.00 246 VAL A O 1
ATOM 1965 N N . CYS A 1 247 ? 23.902 -1.361 -24.888 1.00 79.88 247 CYS A N 1
ATOM 1966 C CA . CYS A 1 247 ? 24.902 -2.401 -25.092 1.00 79.88 247 CYS A CA 1
ATOM 1967 C C . CYS A 1 247 ? 26.299 -1.782 -25.245 1.00 79.88 247 CYS A C 1
ATOM 1969 O O . CYS A 1 247 ? 26.951 -1.981 -26.263 1.00 79.88 247 CYS A O 1
ATOM 1971 N N . SER A 1 248 ? 26.768 -0.992 -24.283 1.00 72.75 248 SER A N 1
ATOM 1972 C CA . SER A 1 248 ? 28.060 -0.305 -24.391 1.00 72.75 248 SER A CA 1
ATOM 1973 C C . SER A 1 248 ? 29.242 -1.287 -24.494 1.00 72.75 248 SER A C 1
ATOM 1975 O O . SER A 1 248 ? 29.552 -2.052 -23.572 1.00 72.75 248 SER A O 1
ATOM 1977 N N . ALA A 1 249 ? 29.922 -1.248 -25.641 1.00 74.62 249 ALA A N 1
ATOM 1978 C CA . ALA A 1 249 ? 31.191 -1.933 -25.863 1.00 74.62 249 ALA A CA 1
ATOM 1979 C C . ALA A 1 249 ? 32.357 -1.062 -25.375 1.00 74.62 249 ALA A C 1
ATOM 1981 O O . ALA A 1 249 ? 32.232 0.159 -25.264 1.00 74.62 249 ALA A O 1
ATOM 1982 N N . SER A 1 250 ? 33.494 -1.683 -25.073 1.00 71.62 250 SER A N 1
ATOM 1983 C CA . SER A 1 250 ? 34.719 -0.946 -24.775 1.00 71.62 250 SER A CA 1
ATOM 1984 C C . SER A 1 250 ? 35.179 -0.179 -26.016 1.00 71.62 250 SER A C 1
ATOM 1986 O O . SER A 1 250 ? 35.124 -0.692 -27.133 1.00 71.62 250 SER A O 1
ATOM 1988 N N . THR A 1 251 ? 35.622 1.062 -25.830 1.00 64.12 251 THR A N 1
ATOM 1989 C CA . THR A 1 251 ? 36.223 1.862 -26.898 1.00 64.12 251 THR A CA 1
ATOM 1990 C C . THR A 1 251 ? 37.712 1.562 -26.979 1.00 64.12 251 THR A C 1
ATOM 1992 O O . THR A 1 251 ? 38.399 1.459 -25.960 1.00 64.12 251 THR A O 1
ATOM 1995 N N . ARG A 1 252 ? 38.227 1.417 -28.201 1.00 59.28 252 ARG A N 1
ATOM 1996 C CA . ARG A 1 252 ? 39.668 1.353 -28.435 1.00 59.28 252 ARG A CA 1
ATOM 1997 C C . ARG A 1 252 ? 40.219 2.773 -28.325 1.00 59.28 252 ARG A C 1
ATOM 1999 O O . ARG A 1 252 ? 40.020 3.567 -29.235 1.00 59.28 252 ARG A O 1
ATOM 2006 N N . ASN A 1 253 ? 40.891 3.081 -27.221 1.00 54.94 253 ASN A N 1
ATOM 2007 C CA . ASN A 1 253 ? 41.713 4.286 -27.131 1.00 54.94 253 ASN A CA 1
ATOM 2008 C C . ASN A 1 253 ? 43.055 3.937 -27.782 1.00 54.94 253 ASN A C 1
ATOM 2010 O O . ASN A 1 253 ? 43.753 3.037 -27.307 1.00 54.94 253 ASN A O 1
ATOM 2014 N N . SER A 1 254 ? 43.378 4.551 -28.920 1.00 50.19 254 SER A N 1
ATOM 2015 C CA . SER A 1 254 ? 44.665 4.303 -29.568 1.00 50.19 254 SER A CA 1
ATOM 2016 C C . SER A 1 254 ? 45.741 5.082 -28.820 1.00 50.19 254 SER A C 1
ATOM 2018 O O . SER A 1 254 ? 45.645 6.295 -28.689 1.00 50.19 254 SER A O 1
ATOM 2020 N N . LEU A 1 255 ? 46.814 4.418 -28.382 1.00 52.28 255 LEU A N 1
ATOM 2021 C CA . LEU A 1 255 ? 48.010 5.119 -27.889 1.00 52.28 255 LEU A CA 1
ATOM 2022 C C . LEU A 1 255 ? 48.736 5.901 -29.009 1.00 52.28 255 LEU A C 1
ATOM 2024 O O . LEU A 1 255 ? 49.612 6.707 -28.717 1.00 52.28 255 LEU A O 1
ATOM 2028 N N . GLN A 1 256 ? 48.373 5.681 -30.281 1.00 52.97 256 GLN A N 1
ATOM 2029 C CA . GLN A 1 256 ? 48.952 6.312 -31.476 1.00 52.97 256 GLN A CA 1
ATOM 2030 C C . GLN A 1 256 ? 47.918 7.143 -32.267 1.00 52.97 256 GLN A C 1
ATOM 2032 O O . GLN A 1 256 ? 47.838 7.051 -33.488 1.00 52.97 256 GLN A O 1
ATOM 2037 N N . GLY A 1 257 ? 47.107 7.958 -31.584 1.00 48.72 257 GLY A N 1
ATOM 2038 C CA . GLY A 1 257 ? 46.574 9.200 -32.173 1.00 48.72 257 GLY A CA 1
ATOM 2039 C C . GLY A 1 257 ? 45.569 9.090 -33.330 1.00 48.72 257 GLY A C 1
ATOM 2040 O O . GLY A 1 257 ? 45.458 10.018 -34.124 1.00 48.72 257 GLY A O 1
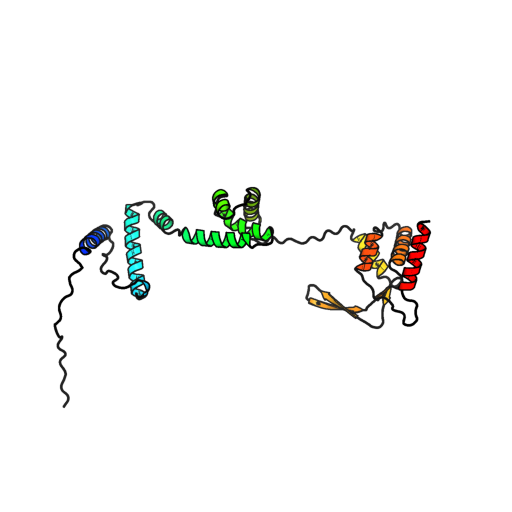ATOM 2041 N N . LEU A 1 258 ? 44.805 8.004 -33.421 1.00 50.09 258 LEU A N 1
ATOM 2042 C CA . LEU A 1 258 ? 43.583 7.946 -34.232 1.00 50.09 258 LEU A CA 1
ATOM 2043 C C . LEU A 1 258 ? 42.438 7.549 -33.308 1.00 50.09 258 LEU A C 1
ATOM 2045 O O . LEU A 1 258 ? 42.033 6.390 -33.237 1.00 50.09 258 LEU A O 1
ATOM 2049 N N . ASP A 1 259 ? 41.990 8.524 -32.525 1.00 50.22 259 ASP A N 1
ATOM 2050 C CA . ASP A 1 259 ? 40.862 8.349 -31.628 1.00 50.22 259 ASP A CA 1
ATOM 2051 C C . ASP A 1 259 ? 39.541 8.464 -32.391 1.00 50.22 259 ASP A C 1
ATOM 2053 O O . ASP A 1 259 ? 39.402 9.211 -33.362 1.00 50.22 259 ASP A O 1
ATOM 2057 N N . TYR A 1 260 ? 38.529 7.757 -31.888 1.00 53.06 260 TYR A N 1
ATOM 2058 C CA . TYR A 1 260 ? 37.135 7.834 -32.333 1.00 53.06 260 TYR A CA 1
ATOM 2059 C C . TYR A 1 260 ? 36.596 9.277 -32.433 1.00 53.06 260 TYR A C 1
ATOM 2061 O O . TYR A 1 260 ? 35.668 9.524 -33.203 1.00 53.06 260 TYR A O 1
ATOM 2069 N N . PHE A 1 261 ? 37.192 10.232 -31.710 1.00 52.31 261 PHE A N 1
ATOM 2070 C CA . PHE A 1 261 ? 36.887 11.661 -31.802 1.00 52.31 261 PHE A CA 1
ATOM 2071 C C . PHE A 1 261 ? 37.152 12.246 -33.194 1.00 52.31 261 PHE A C 1
ATOM 2073 O O 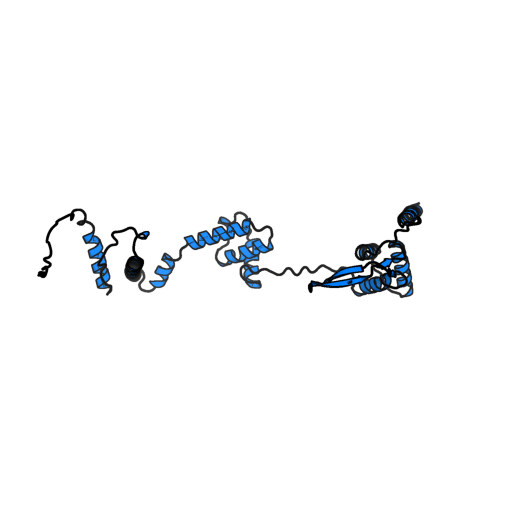. PHE A 1 261 ? 36.337 13.025 -33.678 1.00 52.31 261 PHE A O 1
ATOM 2080 N N . THR A 1 262 ? 38.226 11.840 -33.877 1.00 54.00 262 THR A N 1
ATOM 2081 C CA . THR A 1 262 ? 38.540 12.328 -35.231 1.00 54.00 262 THR A CA 1
ATOM 2082 C C . THR A 1 262 ? 37.511 11.828 -36.243 1.00 54.00 262 THR A C 1
ATOM 2084 O O . THR A 1 262 ? 37.085 12.574 -37.119 1.00 54.00 262 THR A O 1
ATOM 2087 N N . ALA A 1 263 ? 37.038 10.589 -36.082 1.00 54.59 263 ALA A N 1
ATOM 2088 C CA . ALA A 1 263 ? 36.001 10.022 -36.938 1.00 54.59 263 ALA A CA 1
ATOM 2089 C C . ALA A 1 263 ? 34.590 10.556 -36.609 1.00 54.59 263 ALA A C 1
ATOM 2091 O O . ALA A 1 263 ? 33.776 10.729 -37.513 1.00 54.59 263 ALA A O 1
ATOM 2092 N N . GLN A 1 264 ? 34.298 10.883 -35.342 1.00 56.88 264 GLN A N 1
ATOM 2093 C CA . GLN A 1 264 ? 33.103 11.660 -34.979 1.00 56.88 264 GLN A CA 1
ATOM 2094 C C . GLN A 1 264 ? 33.150 13.081 -35.551 1.00 56.88 264 GLN A C 1
ATOM 2096 O O . GLN A 1 264 ? 32.126 13.571 -36.019 1.00 56.88 264 GLN A O 1
ATOM 2101 N N . GLY A 1 265 ? 34.324 13.718 -35.547 1.00 60.75 265 GLY A N 1
ATOM 2102 C CA . GLY A 1 265 ? 34.551 15.009 -36.191 1.00 60.75 265 GLY A CA 1
ATOM 2103 C C . GLY A 1 265 ? 34.295 14.941 -37.695 1.00 60.75 265 GLY A C 1
ATOM 2104 O O . GLY A 1 265 ? 33.502 15.724 -38.199 1.00 60.75 265 GLY A O 1
ATOM 2105 N N . ALA A 1 266 ? 34.878 13.959 -38.392 1.00 62.81 266 ALA A N 1
ATOM 2106 C CA . ALA A 1 266 ? 34.646 13.735 -39.823 1.00 62.81 266 ALA A CA 1
ATOM 2107 C C . ALA A 1 266 ? 33.157 13.532 -40.149 1.00 62.81 266 ALA A C 1
ATOM 2109 O O . ALA A 1 266 ? 32.642 14.142 -41.080 1.00 62.81 266 ALA A O 1
ATOM 2110 N N . LYS A 1 267 ? 32.435 12.772 -39.316 1.00 63.00 267 LYS A N 1
ATOM 2111 C CA . LYS A 1 267 ? 30.986 12.601 -39.454 1.00 63.00 267 LYS A CA 1
ATOM 2112 C C . LYS A 1 267 ? 30.212 13.916 -39.293 1.00 63.00 267 LYS A C 1
ATOM 2114 O O . LYS A 1 267 ? 29.274 14.151 -40.039 1.00 63.00 267 LYS A O 1
ATOM 2119 N N . ALA A 1 268 ? 30.590 14.778 -38.347 1.00 65.69 268 ALA A N 1
ATOM 2120 C CA . ALA A 1 268 ? 29.937 16.081 -38.188 1.00 65.69 268 ALA A CA 1
ATOM 2121 C C . ALA A 1 268 ? 30.090 16.968 -39.439 1.00 65.69 268 ALA A C 1
ATOM 2123 O O . ALA A 1 268 ? 29.215 17.787 -39.707 1.00 65.69 268 ALA A O 1
ATOM 2124 N N . PHE A 1 269 ? 31.170 16.786 -40.208 1.00 68.69 269 PHE A N 1
ATOM 2125 C CA . PHE A 1 269 ? 31.351 17.440 -41.504 1.00 68.69 269 PHE A CA 1
ATOM 2126 C C . PHE A 1 269 ? 30.525 16.777 -42.620 1.00 68.69 269 PHE A C 1
ATOM 2128 O O . PHE A 1 269 ? 29.870 17.498 -43.366 1.00 68.69 269 PHE A O 1
ATOM 2135 N N . GLU A 1 270 ? 30.476 15.443 -42.700 1.00 69.00 270 GLU A N 1
ATOM 2136 C CA . GLU A 1 270 ? 29.618 14.721 -43.666 1.00 69.00 270 GLU A CA 1
ATOM 2137 C C . GLU A 1 270 ? 28.118 15.010 -43.447 1.00 69.00 270 GLU A C 1
ATOM 2139 O O . GLU A 1 270 ? 27.370 15.226 -44.398 1.00 69.00 270 GLU A O 1
ATOM 2144 N N . ASP A 1 271 ? 27.669 15.074 -42.188 1.00 70.81 271 ASP A N 1
ATOM 2145 C CA . ASP A 1 271 ? 26.282 15.405 -41.833 1.00 70.81 271 ASP A CA 1
ATOM 2146 C C . ASP A 1 271 ? 25.923 16.856 -42.236 1.00 70.81 271 ASP A C 1
ATOM 2148 O O . ASP A 1 271 ? 24.756 17.149 -42.497 1.00 70.81 271 ASP A O 1
ATOM 2152 N N . LEU A 1 272 ? 26.909 17.763 -42.307 1.00 69.50 272 LEU A N 1
ATOM 2153 C CA . LEU A 1 272 ? 26.731 19.146 -42.768 1.00 69.50 272 LEU A CA 1
ATOM 2154 C C . LEU A 1 272 ? 26.641 19.231 -44.300 1.00 69.50 272 LEU A C 1
ATOM 2156 O O . LEU A 1 272 ? 25.885 20.043 -44.827 1.00 69.50 272 LEU A O 1
ATOM 2160 N N . GLU A 1 273 ? 27.385 18.379 -45.005 1.00 66.81 273 GLU A N 1
ATOM 2161 C CA . GLU A 1 273 ? 27.380 18.292 -46.470 1.00 66.81 273 GLU A CA 1
ATOM 2162 C C . GLU A 1 273 ? 26.019 17.830 -47.016 1.00 66.81 273 GLU A C 1
ATOM 2164 O O . GLU A 1 273 ? 25.603 18.278 -48.076 1.00 66.81 273 GLU A O 1
ATOM 2169 N N . GLY A 1 274 ? 25.269 17.015 -46.265 1.00 55.16 274 GLY A N 1
ATOM 2170 C CA . GLY A 1 274 ? 23.908 16.599 -46.633 1.00 55.16 274 GLY A CA 1
ATOM 2171 C C . GLY A 1 274 ? 22.799 17.637 -46.391 1.00 55.16 274 GLY A C 1
ATOM 2172 O O . GLY A 1 274 ? 21.638 17.353 -46.690 1.00 55.16 274 GLY A O 1
ATOM 2173 N N . VAL A 1 275 ? 23.119 18.799 -45.806 1.00 62.12 275 VAL A N 1
ATOM 2174 C CA . VAL A 1 275 ? 22.162 19.884 -45.494 1.00 62.12 275 VAL A CA 1
ATOM 2175 C C . VAL A 1 275 ? 22.266 21.059 -46.483 1.00 62.12 275 VAL A C 1
ATOM 2177 O O . VAL A 1 275 ? 21.352 21.886 -46.531 1.00 62.12 275 VAL A O 1
ATOM 2180 N N . VAL A 1 276 ? 23.343 21.127 -47.274 1.00 42.97 276 VAL A N 1
ATOM 2181 C CA . VAL A 1 276 ? 23.557 22.112 -48.355 1.00 42.97 276 VAL A CA 1
ATOM 2182 C C . VAL A 1 276 ? 23.037 21.560 -49.678 1.00 42.97 276 VAL A C 1
ATOM 2184 O O . VAL A 1 276 ? 22.406 22.348 -50.418 1.00 42.97 276 VAL A O 1
#

Sequence (276 aa):
ETPGSLYQPSESSSDSEETVRGTRSSRDKLNKFLVSRDISPVRSQLKMPWDMASDRTQRFHIRKAKQVVNAALGEIAPQDTEKLWISLTSDEAIDFKLADALAECYKNAGHWGSRRQILSIMADKMDFETLQNWLPGLTRYRFKIARHHRILHGRGSVVSTVSSRRMYVSPKQLDHFLDFITSAHIVQDLPFGEKTLKLSTKEEIAVPKVIRTLIPERIVQQYNASCCESGFVPMARSTLIAILNVCSASTRNSLQGLDYFTAQGAKAFEDLEGVV

Nearest PDB structures (foldseek):
  8j7u-assembly1_B  TM=1.687E-01  e=4.031E+00  Homo sapiens
  8j7y-assembly1_B  TM=2.149E-01  e=9.452E+00  Homo sapiens

Solvent-accessible surface area (backbone atoms only — not comparable to full-atom values): 16973 Å² total; per-residue (Å²): 143,84,82,86,83,81,89,76,87,83,88,82,83,85,84,85,90,80,82,63,83,77,60,53,60,61,52,52,52,51,30,54,54,30,50,78,67,80,35,82,63,83,86,76,77,84,90,63,61,78,90,78,48,53,72,72,56,49,53,50,51,52,54,50,48,53,53,53,51,53,54,54,36,41,70,77,32,71,91,44,33,66,59,54,50,47,65,72,63,57,55,60,68,57,55,51,54,52,50,49,55,48,44,49,51,36,69,70,39,90,44,69,69,58,27,39,19,50,43,13,49,49,52,74,78,42,56,69,70,63,48,33,72,72,36,78,87,66,47,73,66,60,51,52,50,10,42,49,43,26,73,77,65,37,64,54,48,84,78,83,76,75,83,72,76,81,74,93,64,60,68,69,55,50,51,56,50,51,52,55,62,64,30,76,89,37,31,43,80,45,99,67,59,72,43,77,46,75,45,98,88,72,48,76,44,80,40,72,37,38,30,54,81,59,56,73,68,59,50,52,54,52,50,53,52,53,23,62,76,71,72,49,82,76,75,58,70,70,59,54,53,50,50,52,62,72,62,65,57,51,78,75,78,48,96,78,80,67,40,66,64,60,57,52,50,52,45,60,53,55,63,50,62,76,74,111

Organism: NCBI:txid46732

Mean predicted aligned error: 18.47 Å

Foldseek 3Di:
DDDDDDDDDDDDDDDDPDPPPPPCVVLVVLQVLCVVVVHHGPPDDDPDDQVPDDPVRNVVVVVNVVSSQLSVLCVVCVPCSVVVVCVVPVPVVVVVVVLLVLLVQLVPDPDLQQNLLSLLQVLVPDDPVVNCVSPVPDDPVSSVSSVVCCVPARHSGRDPPPPPPDDPDDPVQVVLLVCLCPDPVFKDFDPDDWDWDQDPVRDTDTDTAIETPDDLVVSLVVSVVVCVVVVHDHDDPVVSSVVCVVVDGDADDDPPPPHVVVVVVVVVVVVVVVVD

Secondary structure (DSSP, 8-state):
------------------S-TTHHHHHHHHHHHHHHTT---------S-GGGS-HHHHHHHHHHHHHHHHHHHHHH-SSSHHHHHHHHHS-HHHHHHHHHHHHHHHHH--SHHHHHHHHHHHHHHS-HHHHHHHSTT--HHHHHHHHHHHHHH-TT------------S-HHHHHHHHHHHHSTTTEEEEEEEEEEEEPTTS-EEEEEEEEESS-HHHHHHHHHHHHHHHT--PPPHHHHHHHHHHS-PBP---TTS--HHHHHHHHHHHHHHTT-